Protein AF-A0A959TE87-F1 (afdb_monomer)

Nearest PDB structures (foldseek):
  5ak8-assembly1_A  TM=9.076E-01  e=1.894E-27  Porphyromonas gingivalis
  4ytg-assembly1_A  TM=9.013E-01  e=2.012E-27  Porphyromonas gingivalis W83
  4ytb-assembly1_A  TM=9.057E-01  e=3.682E-27  Porphyromonas gingivalis W83
  5ak7-assembly1_A  TM=9.056E-01  e=4.980E-27  Porphyromonas gingivalis
  1xkn-assembly1_A  TM=8.465E-01  e=1.216E-24  Chlorobaculum tepidum TLS

Solvent-accessible surface area (backbone atoms only — not comparable to full-atom values): 20282 Å² total; per-residue (Å²): 142,81,85,82,83,79,82,80,81,78,79,80,74,83,80,75,69,65,50,79,71,56,66,95,48,83,51,87,75,45,66,78,39,30,64,62,45,39,59,54,37,77,76,57,93,54,68,39,62,60,64,60,96,59,62,38,27,34,51,29,70,77,48,85,55,81,58,47,81,46,42,65,69,56,66,57,58,50,50,46,43,49,52,59,60,40,61,80,59,30,36,36,40,35,36,24,88,49,61,67,62,51,50,55,56,43,48,30,69,63,69,92,32,52,51,87,78,57,88,56,50,44,73,41,80,52,70,45,40,54,55,60,44,63,34,35,38,58,48,58,26,18,38,42,84,78,75,44,72,31,34,37,36,50,27,37,86,52,68,38,67,37,34,45,46,43,39,59,57,53,30,60,72,72,69,40,57,38,35,23,22,55,37,81,97,51,31,41,42,45,41,41,45,29,50,50,40,49,44,75,32,37,31,40,27,24,42,53,51,45,48,40,25,16,94,76,29,67,62,41,90,56,73,38,54,66,69,54,50,50,48,50,42,29,53,67,36,30,31,80,41,77,48,67,34,78,63,44,90,53,50,84,75,34,38,38,32,63,40,32,34,76,78,51,61,42,34,37,35,31,56,36,51,61,90,82,37,60,46,28,60,58,52,55,50,42,52,50,50,45,66,74,74,46,53,24,84,87,70,43,71,55,44,78,44,79,38,66,42,49,55,29,99,87,68,31,45,31,83,78,31,54,92,45,41,58,34,56,44,46,65,45,61,59,34,32,46,28,50,27,81,47,73,92,50,37,60,55,45,54,48,52,51,49,70,74,37,77,88,47,49,74,42,78,40,77,103

Secondary structure (DSSP, 8-state):
-------------------TT--SSPPTTGGGGHHHHHHHHTT---SB-S--SS-EEEPPTTSPPS-EEEE-SS-HHHHHHHHHHHTTTS-EEEE-S-HHHHHHHHTSSTTTS-----TTEEEE----S-S-HHHHSPEEEEETTTTEEEEEE-B-SSS-HHHHHHHHHHHHHHT--EEE--STTS--B--GGG-EE-SSSEEEEETHHHHHHSTT-SS-SS---HHHHHHHHHHHH--SEEEEEPPPSS-TT--GGGTEEE-SSSEEEEEEPPTTSTTHHHHHHHHHHHHHH---TTSSPPEEEEEEPPPPTTS--TTSS----SSS-EEETTEEEEEE--HHHHHHHHHHHHHHSTTSEEEEEE-

Radius of gyration: 21.5 Å; Cα contacts (8 Å, |Δi|>4): 714; chains: 1; bounding box: 87×51×52 Å

Sequence (367 aa):
MRKSLSLLSILLGSMVSAQQGLPHALAPHEHALIPAYRDSRASAARGINTPPTYPVRTMAEWEEVQALVITWTSYTGILKQIVRYALDECPVIIACDDPAAVTAYLQNSSFGGPIADLSDVTFLQEDFNSIWVRDYGMETMYRNEVDSLVLLDWIYNRPRPDDDALPDAISGYLGIPMFSTTQAPYDLVHTGGNFMSDGAGTAFSSELVVEENGPSGQFNQTVRTPAEVDSMMKWFMGIERYVRMSTLPYDGIHHIDMHMKLLDEETLLVGEFPVGVSDGPQLEQNLQFIASNYNSTYGTPYELVRIPMPPSTGGAYPPQGYYRTYANNLFINGTVLVPTYREEYDTTGLRILRESLPGYRVIGIDC

Mean predicted aligned error: 5.32 Å

Foldseek 3Di:
DDDDDDDPPPPPDPPPDQPFDDDPFADPVQVVLLVVLLVVLQPDDFFAAFFDPAAKFFAFQQPADAEAEWEDGPPLLLVLVVCLVLVVFHAYEYAYQDPVVNQVSQQAQPNPHHPPDNVSYHYDNFDWHYGPCQFQEWGWMDGPLHDFIETEGAQRPTSIVRSNCVNRSVCVVVVHGYYYQCYPPSHFYTTNLQWGDQSLQEMEGACVSLCCQAPNNRNHPHHDHPVVSVVSCCRHHVRPHYYYAYFFPFPSVSGCLLAWADPHQAEIEGEADPPPAGSRVSSVVRLVVQQVPDGGPVRHGGHYQYAYFDFAPVRHDPPVTDSGDQSNWGHRHQEIEGEDADPVRVVRRQVSCCVSNPRHHYHYDHD

Structure (mmCIF, N/CA/C/O backbone):
data_AF-A0A959TE87-F1
#
_entry.id   AF-A0A959TE87-F1
#
loop_
_atom_site.group_PDB
_atom_site.id
_atom_site.type_symbol
_atom_site.label_atom_id
_atom_site.label_alt_id
_atom_site.label_comp_id
_atom_site.label_asym_id
_atom_site.label_entity_id
_atom_site.label_seq_id
_atom_site.pdbx_PDB_ins_code
_atom_site.Cartn_x
_atom_site.Cartn_y
_atom_site.Cartn_z
_atom_site.occupancy
_atom_site.B_iso_or_equiv
_atom_site.auth_seq_id
_atom_site.auth_comp_id
_atom_site.auth_asym_id
_atom_site.auth_atom_id
_atom_site.pdbx_PDB_model_num
ATOM 1 N N . MET A 1 1 ? 65.273 -3.852 -24.080 1.00 43.12 1 MET A N 1
ATOM 2 C CA . MET A 1 1 ? 64.525 -2.700 -23.528 1.00 43.12 1 MET A CA 1
ATOM 3 C C . MET A 1 1 ? 63.406 -2.312 -24.483 1.00 43.12 1 MET A C 1
ATOM 5 O O . MET A 1 1 ? 63.671 -1.632 -25.460 1.00 43.12 1 MET A O 1
ATOM 9 N N . ARG A 1 2 ? 62.179 -2.763 -24.215 1.00 32.59 2 ARG A N 1
ATOM 10 C CA . ARG A 1 2 ? 60.910 -2.121 -24.599 1.00 32.59 2 ARG A CA 1
ATOM 11 C C . ARG A 1 2 ? 59.850 -2.782 -23.717 1.00 32.59 2 ARG A C 1
ATOM 13 O O . ARG A 1 2 ? 59.680 -3.992 -23.771 1.00 32.59 2 ARG A O 1
ATOM 20 N N . LYS A 1 3 ? 59.319 -1.996 -22.781 1.00 32.66 3 LYS A N 1
ATOM 21 C CA . LYS A 1 3 ? 58.393 -2.421 -21.729 1.00 32.66 3 LYS A CA 1
ATOM 22 C C . LYS A 1 3 ? 57.007 -2.596 -22.347 1.00 32.66 3 LYS A C 1
ATOM 24 O O . LYS A 1 3 ? 56.486 -1.647 -22.923 1.00 32.66 3 LYS A O 1
ATOM 29 N N . SER A 1 4 ? 56.434 -3.782 -22.215 1.00 32.97 4 SER A N 1
ATOM 30 C CA . SER A 1 4 ? 55.016 -4.040 -22.447 1.00 32.97 4 SER A CA 1
ATOM 31 C C . SER A 1 4 ? 54.243 -3.442 -21.267 1.00 32.97 4 SER A C 1
ATOM 33 O O . SER A 1 4 ? 54.418 -3.888 -20.135 1.00 32.97 4 SER A O 1
ATOM 35 N N . LEU A 1 5 ? 53.450 -2.395 -21.503 1.00 33.03 5 LEU A N 1
ATOM 36 C CA . LEU A 1 5 ? 52.442 -1.943 -20.544 1.00 33.03 5 LEU A CA 1
ATOM 37 C C . LEU A 1 5 ? 51.220 -2.850 -20.712 1.00 33.03 5 LEU A C 1
ATOM 39 O O . LEU A 1 5 ? 50.496 -2.731 -21.697 1.00 33.03 5 LEU A O 1
ATOM 43 N N . SER A 1 6 ? 51.007 -3.756 -19.763 1.00 31.08 6 SER A N 1
ATOM 44 C CA . SER A 1 6 ? 49.720 -4.429 -19.602 1.00 31.08 6 SER A CA 1
ATOM 45 C C . SER A 1 6 ? 48.782 -3.474 -18.865 1.00 31.08 6 SER A C 1
ATOM 47 O O . SER A 1 6 ? 49.015 -3.164 -17.697 1.00 31.08 6 SER A O 1
ATOM 49 N N . LEU A 1 7 ? 47.749 -2.982 -19.552 1.00 30.84 7 LEU A N 1
ATOM 50 C CA . LEU A 1 7 ? 46.611 -2.327 -18.910 1.00 30.84 7 LEU A CA 1
ATOM 51 C C . LEU A 1 7 ? 45.821 -3.413 -18.170 1.00 30.84 7 LEU A C 1
ATOM 53 O O . LEU A 1 7 ? 45.183 -4.259 -18.794 1.00 30.84 7 LEU A O 1
ATOM 57 N N . LEU A 1 8 ? 45.912 -3.419 -16.843 1.00 29.41 8 LEU A N 1
ATOM 58 C CA . LEU A 1 8 ? 45.053 -4.225 -15.987 1.00 29.41 8 LEU A CA 1
ATOM 59 C C . LEU A 1 8 ? 43.760 -3.430 -15.772 1.00 29.41 8 LEU A C 1
ATOM 61 O O . LEU A 1 8 ? 43.702 -2.549 -14.916 1.00 29.41 8 LEU A O 1
ATOM 65 N N . SER A 1 9 ? 42.748 -3.692 -16.596 1.00 30.66 9 SER A N 1
ATOM 66 C CA . SER A 1 9 ? 41.395 -3.185 -16.375 1.00 30.66 9 SER A CA 1
ATOM 67 C C . SER A 1 9 ? 40.814 -3.896 -15.156 1.00 30.66 9 SER A C 1
ATOM 69 O O . SER A 1 9 ? 40.396 -5.049 -15.240 1.00 30.66 9 SER A O 1
ATOM 71 N N . ILE A 1 10 ? 40.840 -3.232 -14.003 1.00 29.70 10 ILE A N 1
ATOM 72 C CA . ILE A 1 10 ? 40.138 -3.685 -12.805 1.00 29.70 10 ILE A CA 1
ATOM 73 C C . ILE A 1 10 ? 38.655 -3.376 -13.036 1.00 29.70 10 ILE A C 1
ATOM 75 O O . ILE A 1 10 ? 38.221 -2.242 -12.852 1.00 29.70 10 ILE A O 1
ATOM 79 N N . LEU A 1 11 ? 37.886 -4.374 -13.480 1.00 28.56 11 LEU A N 1
ATOM 80 C CA . LEU A 1 11 ? 36.435 -4.355 -13.312 1.00 28.56 11 LEU A CA 1
ATOM 81 C C . LEU A 1 11 ? 36.156 -4.476 -11.808 1.00 28.56 11 LEU A C 1
ATOM 83 O O . LEU A 1 11 ? 36.220 -5.571 -11.250 1.00 28.56 11 LEU A O 1
ATOM 87 N N . LEU A 1 12 ? 35.865 -3.354 -11.147 1.00 30.17 12 LEU A N 1
ATOM 88 C CA . LEU A 1 12 ? 35.094 -3.387 -9.908 1.00 30.17 12 LEU A CA 1
ATOM 89 C C . LEU A 1 12 ? 33.653 -3.727 -10.294 1.00 30.17 12 LEU A C 1
ATOM 91 O O . LEU A 1 12 ? 32.864 -2.844 -10.610 1.00 30.17 12 LEU A O 1
ATOM 95 N N . GLY A 1 13 ? 33.332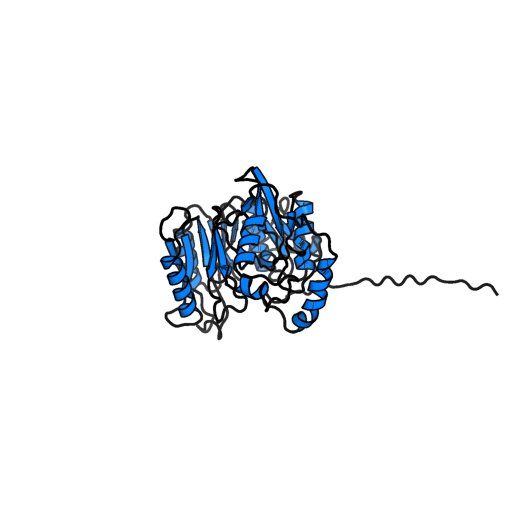 -5.019 -10.321 1.00 26.75 13 GLY A N 1
ATOM 96 C CA . GLY A 1 13 ? 31.946 -5.454 -10.239 1.00 26.75 13 GLY A CA 1
ATOM 97 C C . GLY A 1 13 ? 31.453 -5.163 -8.827 1.00 26.75 13 GLY A C 1
ATOM 98 O O . GLY A 1 13 ? 31.892 -5.813 -7.878 1.00 26.75 13 GLY A O 1
ATOM 99 N N . SER A 1 14 ? 30.583 -4.171 -8.676 1.00 30.22 14 SER A N 1
ATOM 100 C CA . SER A 1 14 ? 29.749 -4.022 -7.489 1.00 30.22 14 SER A CA 1
ATOM 101 C C . SER A 1 14 ? 28.743 -5.169 -7.489 1.00 30.22 14 SER A C 1
ATOM 103 O O . SER A 1 14 ? 27.650 -5.047 -8.024 1.00 30.22 14 SER A O 1
ATOM 105 N N . MET A 1 15 ? 29.130 -6.316 -6.931 1.00 29.31 15 MET A N 1
ATOM 106 C CA . MET A 1 15 ? 28.152 -7.311 -6.506 1.00 29.31 15 MET A CA 1
ATOM 107 C C . MET A 1 15 ? 27.553 -6.824 -5.189 1.00 29.31 15 MET A C 1
ATOM 109 O O . MET A 1 15 ? 28.017 -7.200 -4.113 1.00 29.31 15 MET A O 1
ATOM 113 N N . VAL A 1 16 ? 26.565 -5.936 -5.269 1.00 36.75 16 VAL A N 1
ATOM 114 C CA . VAL A 1 16 ? 25.592 -5.799 -4.187 1.00 36.75 16 VAL A CA 1
ATOM 115 C C . VAL A 1 16 ? 24.619 -6.945 -4.428 1.00 36.75 16 VAL A C 1
ATOM 117 O O . VAL A 1 16 ? 23.803 -6.881 -5.334 1.00 36.75 16 VAL A O 1
ATOM 120 N N . SER A 1 17 ? 24.790 -8.067 -3.727 1.00 35.12 17 SER A N 1
ATOM 121 C CA . SER A 1 17 ? 23.757 -9.102 -3.777 1.00 35.12 17 SER A CA 1
ATOM 122 C C . SER A 1 17 ? 22.518 -8.547 -3.085 1.00 35.12 17 SER A C 1
ATOM 124 O O . SER A 1 17 ? 22.668 -8.003 -1.986 1.00 35.12 17 SER A O 1
ATOM 126 N N . ALA A 1 18 ? 21.330 -8.735 -3.662 1.00 43.16 18 ALA A N 1
ATOM 127 C CA . ALA A 1 18 ? 20.066 -8.459 -2.990 1.00 43.16 18 ALA A CA 1
ATOM 128 C C . ALA A 1 18 ? 20.113 -9.036 -1.565 1.00 43.16 18 ALA A C 1
ATOM 130 O O . ALA A 1 18 ? 20.317 -10.239 -1.358 1.00 43.16 18 ALA A O 1
ATOM 131 N N . GLN A 1 19 ? 20.029 -8.170 -0.554 1.00 50.97 19 GLN A N 1
ATOM 132 C CA . GLN A 1 19 ? 20.102 -8.601 0.835 1.00 50.97 19 GLN A CA 1
ATOM 133 C C . GLN A 1 19 ? 18.742 -9.197 1.207 1.00 50.97 19 GLN A C 1
ATOM 135 O O . GLN A 1 19 ? 17.844 -8.506 1.678 1.00 50.97 19 GLN A O 1
ATOM 140 N N . GLN A 1 20 ? 18.570 -10.496 0.941 1.00 55.56 20 GLN A N 1
ATOM 141 C CA . GLN A 1 20 ? 17.326 -11.209 1.228 1.00 55.56 20 GLN A CA 1
ATOM 142 C C . GLN A 1 20 ? 16.911 -11.001 2.693 1.00 55.56 20 GLN A C 1
ATOM 144 O O . GLN A 1 20 ? 17.675 -11.288 3.617 1.00 55.56 20 GLN A O 1
ATOM 149 N N . GLY A 1 21 ? 15.680 -10.525 2.901 1.00 70.69 21 GLY A N 1
ATOM 150 C CA . GLY A 1 21 ? 15.061 -10.466 4.227 1.00 70.69 21 GLY A CA 1
ATOM 151 C C . GLY A 1 21 ? 15.308 -9.192 5.039 1.00 70.69 21 GLY A C 1
ATOM 152 O O . GLY A 1 21 ? 15.274 -9.264 6.269 1.00 70.69 21 GLY A O 1
ATOM 153 N N . LEU A 1 22 ? 15.525 -8.032 4.405 1.00 87.38 22 LEU A N 1
ATOM 154 C CA . LEU A 1 22 ? 15.484 -6.760 5.137 1.00 87.38 22 LEU A CA 1
ATOM 155 C C . LEU A 1 22 ? 14.125 -6.572 5.851 1.00 87.38 22 LEU A C 1
ATOM 157 O O . LEU A 1 22 ? 13.069 -6.868 5.274 1.00 87.38 22 LEU A O 1
ATOM 161 N N . PRO A 1 23 ? 14.127 -6.093 7.111 1.00 89.44 23 PRO A N 1
ATOM 162 C CA . PRO A 1 23 ? 12.899 -5.899 7.871 1.00 89.44 23 PRO A CA 1
ATOM 163 C C . PRO A 1 23 ? 12.017 -4.799 7.259 1.00 89.44 23 PRO A C 1
ATOM 165 O O . PRO A 1 23 ? 12.491 -3.931 6.527 1.00 89.44 23 PRO A O 1
ATOM 168 N N . HIS A 1 24 ? 10.725 -4.823 7.584 1.00 84.12 24 HIS A N 1
ATOM 169 C CA . HIS A 1 24 ? 9.790 -3.736 7.258 1.00 84.12 24 HIS A CA 1
ATOM 170 C C . HIS A 1 24 ? 10.209 -2.426 7.956 1.00 84.12 24 HIS A C 1
ATOM 172 O O . HIS A 1 24 ? 10.217 -1.348 7.361 1.00 84.12 24 HIS A O 1
ATOM 178 N N . ALA A 1 25 ? 10.659 -2.516 9.212 1.00 89.75 25 ALA A N 1
ATOM 179 C CA . ALA A 1 25 ? 11.267 -1.402 9.935 1.00 89.75 25 ALA A CA 1
ATOM 180 C C . ALA A 1 25 ? 12.687 -1.085 9.430 1.00 89.75 25 ALA A C 1
ATOM 182 O O . ALA A 1 25 ? 13.336 -1.907 8.782 1.00 89.75 25 ALA A O 1
ATOM 183 N N . LEU A 1 26 ? 13.187 0.106 9.758 1.00 91.50 26 LEU A N 1
ATOM 184 C CA . LEU A 1 26 ? 14.570 0.493 9.489 1.00 91.50 26 LEU A CA 1
ATOM 185 C C . LEU A 1 26 ? 15.520 -0.340 10.367 1.00 91.50 26 LEU A C 1
ATOM 187 O O . LEU A 1 26 ? 15.417 -0.333 11.595 1.00 91.50 26 LEU A O 1
ATOM 191 N N . ALA A 1 27 ? 16.445 -1.079 9.757 1.00 92.06 27 ALA A N 1
ATOM 192 C CA . ALA A 1 27 ? 17.397 -1.884 10.507 1.00 92.06 27 ALA A CA 1
ATOM 193 C C . ALA A 1 27 ? 18.456 -0.992 11.188 1.00 92.06 27 ALA A C 1
ATOM 195 O O . ALA A 1 27 ? 18.875 0.019 10.621 1.00 92.06 27 ALA A O 1
ATOM 196 N N . PRO A 1 28 ? 19.006 -1.384 12.357 1.00 92.75 28 PRO A N 1
ATOM 197 C CA . PRO A 1 28 ? 19.970 -0.555 13.088 1.00 92.75 28 PRO A CA 1
ATOM 198 C C . PRO A 1 28 ? 21.190 -0.099 12.270 1.00 92.75 28 PRO A C 1
ATOM 200 O O . PRO A 1 28 ? 21.697 1.002 12.469 1.00 92.75 28 PRO A O 1
ATOM 203 N N . HIS A 1 29 ? 21.665 -0.933 11.341 1.00 92.44 29 HIS A N 1
ATOM 204 C CA . HIS A 1 29 ? 22.807 -0.606 10.484 1.00 92.44 29 HIS A CA 1
ATOM 205 C C . HIS A 1 29 ? 22.446 0.346 9.330 1.00 92.44 29 HIS A C 1
ATOM 207 O O . HIS A 1 29 ? 23.323 1.057 8.843 1.00 92.44 29 HIS A O 1
ATOM 213 N N . GLU A 1 30 ? 21.173 0.400 8.922 1.00 95.38 30 GLU A N 1
ATOM 214 C CA . GLU A 1 30 ? 20.696 1.255 7.831 1.00 95.38 30 GLU A CA 1
ATOM 215 C C . GLU A 1 30 ? 20.733 2.741 8.220 1.00 95.38 30 GLU A C 1
ATOM 217 O O . GLU A 1 30 ? 20.977 3.585 7.365 1.00 95.38 30 GLU A O 1
ATOM 222 N N . HIS A 1 31 ? 20.621 3.092 9.509 1.00 95.06 31 HIS A N 1
ATOM 223 C CA . HIS A 1 31 ? 20.700 4.491 9.962 1.00 95.06 31 HIS A CA 1
ATOM 224 C C . HIS A 1 31 ? 21.965 5.222 9.487 1.00 95.06 31 HIS A C 1
ATOM 226 O O . HIS A 1 31 ? 21.915 6.407 9.160 1.00 95.06 31 HIS A O 1
ATOM 232 N N . ALA A 1 32 ? 23.102 4.524 9.420 1.00 96.38 32 ALA A N 1
ATOM 233 C CA . ALA A 1 32 ? 24.360 5.108 8.960 1.00 96.38 32 ALA A CA 1
ATOM 234 C C . ALA A 1 32 ? 24.381 5.383 7.444 1.00 96.38 32 ALA A C 1
ATOM 236 O O . ALA A 1 32 ? 25.205 6.170 6.980 1.00 96.38 32 ALA A O 1
ATOM 237 N N . LEU A 1 33 ? 23.487 4.750 6.678 1.00 96.50 33 LEU A N 1
ATOM 238 C CA . LEU A 1 33 ? 23.393 4.876 5.222 1.00 96.50 33 LEU A CA 1
ATOM 239 C C . LEU A 1 33 ? 22.516 6.059 4.791 1.00 96.50 33 LEU A C 1
ATOM 241 O O . LEU A 1 33 ? 22.661 6.540 3.668 1.00 96.50 33 LEU A O 1
ATOM 245 N N . ILE A 1 34 ? 21.649 6.564 5.678 1.00 96.19 34 ILE A N 1
ATOM 246 C CA . ILE A 1 34 ? 20.665 7.610 5.358 1.00 96.19 34 ILE A CA 1
ATOM 247 C C . ILE A 1 34 ? 21.296 8.863 4.732 1.00 96.19 34 ILE A C 1
ATOM 249 O O . ILE A 1 34 ? 20.790 9.292 3.695 1.00 96.19 34 ILE A O 1
ATOM 253 N N . PRO A 1 35 ? 22.392 9.452 5.263 1.00 95.19 35 PRO A N 1
ATOM 254 C CA . PRO A 1 35 ? 22.958 10.660 4.662 1.00 95.19 35 PRO A CA 1
ATOM 255 C C . PRO A 1 35 ? 23.433 10.431 3.224 1.00 95.19 35 PRO A C 1
ATOM 257 O O . PRO A 1 35 ? 23.113 11.220 2.342 1.00 95.19 35 PRO A O 1
ATOM 260 N N . ALA A 1 36 ? 24.138 9.322 2.972 1.00 94.31 36 ALA A N 1
ATOM 261 C CA . ALA A 1 36 ? 24.625 8.986 1.636 1.00 94.31 36 ALA A CA 1
ATOM 262 C C . ALA A 1 36 ? 23.466 8.721 0.662 1.00 94.31 36 ALA A C 1
ATOM 264 O O . ALA A 1 36 ? 23.486 9.214 -0.463 1.00 94.31 36 ALA A O 1
ATOM 265 N N . TYR A 1 37 ? 22.436 8.002 1.115 1.00 94.19 37 TYR A N 1
ATOM 266 C CA . TYR A 1 37 ? 21.213 7.761 0.353 1.00 94.19 37 TYR A CA 1
ATOM 267 C C . TYR A 1 37 ? 20.496 9.068 -0.008 1.00 94.19 37 TYR A C 1
ATOM 269 O O . TYR A 1 37 ? 20.253 9.329 -1.185 1.00 94.19 37 TYR A O 1
ATOM 277 N N . ARG A 1 38 ? 20.230 9.935 0.976 1.00 92.94 38 ARG A N 1
ATOM 278 C CA . ARG A 1 38 ? 19.606 11.249 0.759 1.00 92.94 38 ARG A CA 1
ATOM 279 C C . ARG A 1 38 ? 20.387 12.097 -0.237 1.00 92.94 38 ARG A C 1
ATOM 281 O O . ARG A 1 38 ? 19.797 12.696 -1.132 1.00 92.94 38 ARG A O 1
ATOM 288 N N . ASP A 1 39 ? 21.704 12.154 -0.083 1.00 89.12 39 ASP A N 1
ATOM 289 C CA . ASP A 1 39 ? 22.544 13.009 -0.916 1.00 89.12 39 ASP A CA 1
ATOM 290 C C . ASP A 1 39 ? 22.678 12.451 -2.348 1.00 89.12 39 ASP A C 1
ATOM 292 O O . ASP A 1 39 ? 22.808 13.227 -3.295 1.00 89.12 39 ASP A O 1
ATOM 296 N N . SER A 1 40 ? 22.567 11.127 -2.535 1.00 87.31 40 SER A N 1
ATOM 297 C CA . SER A 1 40 ? 22.624 10.488 -3.859 1.00 87.31 40 SER A CA 1
ATOM 298 C C . SER A 1 40 ? 21.466 10.890 -4.788 1.00 87.31 40 SER A C 1
ATOM 300 O O . SER A 1 40 ? 21.674 11.068 -5.993 1.00 87.31 40 SER A O 1
ATOM 302 N N . ARG A 1 41 ? 20.267 11.133 -4.234 1.00 80.81 41 ARG A N 1
ATOM 303 C CA . ARG A 1 41 ? 19.075 11.544 -5.001 1.00 80.81 41 ARG A CA 1
ATOM 304 C C . ARG A 1 41 ? 19.179 12.928 -5.621 1.00 80.81 41 ARG A C 1
ATOM 306 O O . ARG A 1 41 ? 18.600 13.161 -6.677 1.00 80.81 41 ARG A O 1
ATOM 313 N N . ALA A 1 42 ? 19.950 13.835 -5.020 1.00 70.56 42 ALA A N 1
ATOM 314 C CA . ALA A 1 42 ? 20.077 15.218 -5.492 1.00 70.56 42 ALA A CA 1
ATOM 315 C C . ALA A 1 42 ? 20.557 15.314 -6.953 1.00 70.56 42 ALA A C 1
ATOM 317 O O . ALA A 1 42 ? 20.334 16.318 -7.626 1.00 70.56 42 ALA A O 1
ATOM 318 N N . SER A 1 43 ? 21.241 14.271 -7.427 1.00 69.25 43 SER A N 1
ATOM 319 C CA . SER A 1 43 ? 21.800 14.161 -8.774 1.00 69.25 43 SER A CA 1
ATOM 320 C C . SER A 1 43 ? 21.066 13.185 -9.700 1.00 69.25 43 SER A C 1
ATOM 322 O O . SER A 1 43 ? 21.400 13.121 -10.882 1.00 69.25 43 SER A O 1
ATOM 324 N N . ALA A 1 44 ? 20.097 12.419 -9.192 1.00 73.88 44 ALA A N 1
ATOM 325 C CA . ALA A 1 44 ? 19.425 11.360 -9.940 1.00 73.88 44 ALA A CA 1
ATOM 326 C C . ALA A 1 44 ? 18.193 11.919 -10.657 1.00 73.88 44 ALA A C 1
ATOM 328 O O . ALA A 1 44 ? 17.231 12.309 -10.004 1.00 73.88 44 ALA A O 1
ATOM 329 N N . ALA A 1 45 ? 18.204 11.977 -11.990 1.00 73.06 45 ALA A N 1
ATOM 330 C CA . ALA A 1 45 ? 17.024 12.369 -12.761 1.00 73.06 45 ALA A CA 1
ATOM 331 C C . ALA A 1 45 ? 16.012 11.211 -12.783 1.00 73.06 45 ALA A C 1
ATOM 333 O O . ALA A 1 45 ? 16.220 10.246 -13.515 1.00 73.06 45 ALA A O 1
ATOM 334 N N . ARG A 1 46 ? 14.948 11.318 -11.978 1.00 83.75 46 ARG A N 1
ATOM 335 C CA . ARG A 1 46 ? 13.863 10.331 -11.856 1.00 83.75 46 ARG A CA 1
ATOM 336 C C . ARG A 1 46 ? 12.527 10.979 -12.211 1.00 83.75 46 ARG A C 1
ATOM 338 O O . ARG A 1 46 ? 12.225 12.059 -11.701 1.00 83.75 46 ARG A O 1
ATOM 345 N N . GLY A 1 47 ? 11.756 10.342 -13.093 1.00 88.94 47 GLY A N 1
ATOM 346 C CA . GLY A 1 47 ? 10.431 10.805 -13.528 1.00 88.94 47 GLY A CA 1
ATOM 347 C C . GLY A 1 47 ? 10.313 12.291 -13.929 1.00 88.94 47 GLY A C 1
ATOM 348 O O . GLY A 1 47 ? 11.274 12.960 -14.319 1.00 88.94 47 GLY A O 1
ATOM 349 N N . ILE A 1 48 ? 9.085 12.813 -13.854 1.00 94.88 48 ILE A N 1
ATOM 350 C CA . ILE A 1 48 ? 8.747 14.234 -14.012 1.00 94.88 48 ILE A CA 1
ATOM 351 C C . ILE A 1 48 ? 8.722 14.882 -12.621 1.00 94.88 48 ILE A C 1
ATOM 353 O O . ILE A 1 48 ? 7.807 14.661 -11.834 1.00 94.88 48 ILE A O 1
ATOM 357 N N . ASN A 1 49 ? 9.714 15.719 -12.327 1.00 93.00 49 ASN A N 1
ATOM 358 C CA . ASN A 1 49 ? 9.960 16.297 -10.997 1.00 93.00 49 ASN A CA 1
ATOM 359 C C . ASN A 1 49 ? 9.234 17.631 -10.718 1.00 93.00 49 ASN A C 1
ATOM 361 O O . ASN A 1 49 ? 9.616 18.386 -9.824 1.00 93.00 49 ASN A O 1
ATOM 365 N N . THR A 1 50 ? 8.209 17.957 -11.503 1.00 95.31 50 THR A N 1
ATOM 366 C CA . THR A 1 50 ? 7.376 19.151 -11.301 1.00 95.31 50 THR A CA 1
ATOM 367 C C . THR A 1 50 ? 5.914 18.741 -11.231 1.00 95.31 50 THR A C 1
ATOM 369 O O . THR A 1 50 ? 5.550 17.759 -11.884 1.00 95.31 50 THR A O 1
ATOM 372 N N . PRO A 1 51 ? 5.072 19.469 -10.473 1.00 97.00 51 PRO A N 1
ATOM 373 C CA . PRO A 1 51 ? 3.658 19.151 -10.389 1.00 97.00 51 PRO A CA 1
ATOM 374 C C . PRO A 1 51 ? 2.995 19.049 -11.772 1.00 97.00 51 PRO A C 1
ATOM 376 O O . PRO A 1 51 ? 3.326 19.841 -12.667 1.00 97.00 51 PRO A O 1
ATOM 379 N N . PRO A 1 52 ? 2.028 18.132 -11.948 1.00 96.81 52 PRO A N 1
ATOM 380 C CA . PRO A 1 52 ? 1.171 18.100 -13.123 1.00 96.81 52 PRO A CA 1
ATOM 381 C C . PRO A 1 52 ? 0.601 19.489 -13.454 1.00 96.81 52 PRO A C 1
ATOM 383 O O . PRO A 1 52 ? 0.118 20.219 -12.592 1.00 96.81 52 PRO A O 1
ATOM 386 N N . THR A 1 53 ? 0.617 19.862 -14.736 1.00 96.31 53 THR A N 1
ATOM 387 C CA . THR A 1 53 ? 0.025 21.127 -15.226 1.00 96.31 53 THR A CA 1
ATOM 388 C C . THR A 1 53 ? -1.466 20.996 -15.553 1.00 96.31 53 THR A C 1
ATOM 390 O O . THR A 1 53 ? -2.063 21.873 -16.179 1.00 96.31 53 THR A O 1
ATOM 393 N N . TYR A 1 54 ? -2.064 19.881 -15.145 1.00 95.81 54 TYR A N 1
ATOM 394 C CA . TYR A 1 54 ? -3.451 19.494 -15.349 1.00 95.81 54 TYR A CA 1
ATOM 395 C C . TYR A 1 54 ? -4.004 18.887 -14.051 1.00 95.81 54 TYR A C 1
ATOM 397 O O . TYR A 1 54 ? -3.213 18.432 -13.225 1.00 95.81 54 TYR A O 1
ATOM 405 N N . PRO A 1 55 ? -5.335 18.860 -13.858 1.00 96.44 55 PRO A N 1
ATOM 406 C CA . PRO A 1 55 ? -5.935 18.169 -12.723 1.00 96.44 55 PRO A CA 1
ATOM 407 C C . PRO A 1 55 ? -5.556 16.690 -12.715 1.00 96.44 55 PRO A C 1
ATOM 409 O O . PRO A 1 55 ? -5.492 16.061 -13.773 1.00 96.44 55 PRO A O 1
ATOM 412 N N . VAL A 1 56 ? -5.341 16.145 -11.528 1.00 97.69 56 VAL A N 1
ATOM 413 C CA . VAL A 1 56 ? -5.086 14.721 -11.307 1.00 97.69 56 VAL A CA 1
ATOM 414 C C . VAL A 1 56 ? -6.051 14.193 -10.257 1.00 97.69 56 VAL A C 1
ATOM 416 O O . VAL A 1 56 ? -6.470 14.949 -9.381 1.00 97.69 56 VAL A O 1
ATOM 419 N N . ARG A 1 57 ? -6.390 12.908 -10.349 1.00 97.81 57 ARG A N 1
ATOM 420 C CA . ARG A 1 57 ? -7.205 12.192 -9.367 1.00 97.81 57 ARG A CA 1
ATOM 421 C C . ARG A 1 57 ? -6.477 10.921 -8.958 1.00 97.81 57 ARG A C 1
ATOM 423 O O . ARG A 1 57 ? -6.249 10.051 -9.794 1.00 97.81 57 ARG A O 1
ATOM 430 N N . THR A 1 58 ? -6.094 10.818 -7.691 1.00 98.31 58 THR A N 1
ATOM 431 C CA . THR A 1 58 ? -5.556 9.558 -7.157 1.00 98.31 58 THR A CA 1
ATOM 432 C C . THR A 1 58 ? -6.650 8.506 -7.133 1.00 98.31 58 THR A C 1
ATOM 434 O O . THR A 1 58 ? -7.780 8.819 -6.762 1.00 98.31 58 THR A O 1
ATOM 437 N N . MET A 1 59 ? -6.325 7.287 -7.557 1.00 97.69 59 MET A N 1
ATOM 438 C CA . MET A 1 59 ? -7.297 6.199 -7.569 1.00 97.69 59 MET A CA 1
ATOM 439 C C . MET A 1 59 ? -7.518 5.619 -6.171 1.00 97.69 59 MET A C 1
ATOM 441 O O . MET A 1 59 ? -6.608 5.611 -5.339 1.00 97.69 59 MET A O 1
ATOM 445 N N . ALA A 1 60 ? -8.713 5.091 -5.934 1.00 98.19 60 ALA A N 1
ATOM 446 C CA . ALA A 1 60 ? -8.955 4.188 -4.820 1.00 98.19 60 ALA A CA 1
ATOM 447 C C . ALA A 1 60 ? -8.450 2.772 -5.138 1.00 98.19 60 ALA A C 1
ATOM 449 O O . ALA A 1 60 ? -8.326 2.386 -6.300 1.00 98.19 60 ALA A O 1
ATOM 450 N N . GLU A 1 61 ? -8.195 1.964 -4.107 1.00 97.94 61 GLU A N 1
ATOM 451 C CA . GLU A 1 61 ? -7.650 0.612 -4.304 1.00 97.94 61 GLU A CA 1
ATOM 452 C C . GLU A 1 61 ? -8.660 -0.372 -4.925 1.00 97.94 61 GLU A C 1
ATOM 454 O O . GLU A 1 61 ? -8.255 -1.342 -5.557 1.00 97.94 61 GLU A O 1
ATOM 459 N N . TRP A 1 62 ? -9.967 -0.131 -4.767 1.00 97.62 62 TRP A N 1
ATOM 460 C CA . TRP A 1 62 ? -11.022 -0.964 -5.365 1.00 97.62 62 TRP A CA 1
ATOM 461 C C . TRP A 1 62 ? -11.331 -0.619 -6.825 1.00 97.62 62 TRP A C 1
ATOM 463 O O . TRP A 1 62 ? -12.165 -1.280 -7.447 1.00 97.62 62 TRP A O 1
ATOM 473 N N . GLU A 1 63 ? -10.711 0.423 -7.381 1.00 97.69 63 GLU A N 1
ATOM 474 C CA . GLU A 1 63 ? -10.822 0.691 -8.812 1.00 97.69 63 GLU A CA 1
ATOM 475 C C . GLU A 1 63 ? -10.091 -0.389 -9.628 1.00 97.69 63 GLU A C 1
ATOM 477 O O . GLU A 1 63 ? -9.213 -1.095 -9.134 1.00 97.69 63 GLU A O 1
ATOM 482 N N . GLU A 1 64 ? -10.475 -0.538 -10.896 1.00 95.81 64 GLU A N 1
ATOM 483 C CA . GLU A 1 64 ? -9.958 -1.595 -11.768 1.00 95.81 64 GLU A CA 1
ATOM 484 C C . GLU A 1 64 ? -8.435 -1.482 -11.961 1.00 95.81 64 GLU A C 1
ATOM 486 O O . GLU A 1 64 ? -7.915 -0.453 -12.399 1.00 95.81 64 GLU A O 1
ATOM 491 N N . VAL A 1 65 ? -7.717 -2.569 -11.669 1.00 95.06 65 VAL A N 1
ATOM 492 C CA . VAL A 1 65 ? -6.264 -2.676 -11.809 1.00 95.06 65 VAL A CA 1
ATOM 493 C C . VAL A 1 65 ? -5.884 -3.432 -13.081 1.00 95.06 65 VAL A C 1
ATOM 495 O O . VAL A 1 65 ? -6.377 -4.524 -13.367 1.00 95.06 65 VAL A O 1
ATOM 498 N N . GLN A 1 66 ? -4.947 -2.857 -13.840 1.00 95.31 66 GLN A N 1
ATOM 499 C CA . GLN A 1 66 ? -4.447 -3.439 -15.092 1.00 95.31 66 GLN A CA 1
ATOM 500 C C . GLN A 1 66 ? -3.350 -4.484 -14.883 1.00 95.31 66 GLN A C 1
ATOM 502 O O . GLN A 1 66 ? -3.164 -5.351 -15.733 1.00 95.31 66 GLN A O 1
ATOM 507 N N . ALA A 1 67 ? -2.602 -4.385 -13.787 1.00 97.38 67 ALA A N 1
ATOM 508 C CA . ALA A 1 67 ? -1.576 -5.343 -13.413 1.00 97.38 67 ALA A CA 1
ATOM 509 C C . ALA A 1 67 ? -1.304 -5.268 -11.909 1.00 97.38 67 ALA A C 1
ATOM 511 O O . ALA A 1 67 ? -1.440 -4.205 -11.302 1.00 97.38 67 ALA A O 1
ATOM 512 N N . LEU A 1 68 ? -0.861 -6.382 -11.328 1.00 98.50 68 LEU A N 1
ATOM 513 C CA . LEU A 1 68 ? -0.310 -6.423 -9.977 1.00 98.50 68 LEU A CA 1
ATOM 514 C C . LEU A 1 68 ? 1.219 -6.452 -10.035 1.00 98.50 68 LEU A C 1
ATOM 516 O O . LEU A 1 68 ? 1.794 -7.268 -10.751 1.00 98.50 68 LEU A O 1
ATOM 520 N N . VAL A 1 69 ? 1.881 -5.618 -9.236 1.00 98.50 69 VAL A N 1
ATOM 521 C CA . VAL A 1 69 ? 3.341 -5.636 -9.077 1.00 98.50 69 VAL A CA 1
ATOM 522 C C . VAL A 1 69 ? 3.709 -6.354 -7.782 1.00 98.50 69 VAL A C 1
ATOM 524 O O . VAL A 1 69 ? 3.169 -6.041 -6.722 1.00 98.50 69 VAL A O 1
ATOM 527 N N . ILE A 1 70 ? 4.664 -7.283 -7.852 1.00 98.50 70 ILE A N 1
ATOM 528 C CA . ILE A 1 70 ? 5.311 -7.878 -6.678 1.00 98.50 70 ILE A CA 1
ATOM 529 C C . ILE A 1 70 ? 6.833 -7.917 -6.837 1.00 98.50 70 ILE A C 1
ATOM 531 O O . ILE A 1 70 ? 7.349 -8.027 -7.949 1.00 98.50 70 ILE A O 1
ATOM 535 N N . THR A 1 71 ? 7.544 -7.938 -5.711 1.00 98.25 71 THR A N 1
ATOM 536 C CA . THR A 1 71 ? 8.990 -8.200 -5.673 1.00 98.25 71 THR A CA 1
ATOM 537 C C . THR A 1 71 ? 9.251 -9.590 -5.116 1.00 98.25 71 THR A C 1
ATOM 539 O O . THR A 1 71 ? 8.794 -9.942 -4.027 1.00 98.25 71 THR A O 1
ATOM 542 N N . TRP A 1 72 ? 9.976 -10.416 -5.867 1.00 97.94 72 TRP A N 1
ATOM 543 C CA . TRP A 1 72 ? 10.174 -11.825 -5.551 1.00 97.94 72 TRP A CA 1
ATOM 544 C C . TRP A 1 72 ? 11.491 -12.080 -4.827 1.00 97.94 72 TRP A C 1
ATOM 546 O O . TRP A 1 72 ? 12.549 -12.197 -5.442 1.00 97.94 72 TRP A O 1
ATOM 556 N N . THR A 1 73 ? 11.418 -12.233 -3.502 1.00 95.31 73 THR A N 1
ATOM 557 C CA . THR A 1 73 ? 12.603 -12.525 -2.680 1.00 95.31 73 THR A CA 1
ATOM 558 C C . THR A 1 73 ? 12.284 -13.376 -1.449 1.00 95.31 73 THR A C 1
ATOM 560 O O . THR A 1 73 ? 12.540 -14.581 -1.438 1.00 95.31 73 THR A O 1
ATOM 563 N N . SER A 1 74 ? 11.654 -12.790 -0.430 1.00 93.06 74 SER A N 1
ATOM 564 C CA . SER A 1 74 ? 11.247 -13.468 0.807 1.00 93.06 74 SER A CA 1
ATOM 565 C C . SER A 1 74 ? 9.816 -14.001 0.699 1.00 93.06 74 SER A C 1
ATOM 567 O O . SER A 1 74 ? 9.091 -13.664 -0.231 1.00 93.06 74 SER A O 1
ATOM 569 N N . TYR A 1 75 ? 9.396 -14.845 1.649 1.00 95.38 75 TYR A N 1
ATOM 570 C CA . TYR A 1 75 ? 8.004 -15.316 1.770 1.00 95.38 75 TYR A CA 1
ATOM 571 C C . TYR A 1 75 ? 7.403 -15.887 0.469 1.00 95.38 75 TYR A C 1
ATOM 573 O O . TYR A 1 75 ? 6.220 -15.722 0.180 1.00 95.38 75 TYR A O 1
ATOM 581 N N . THR A 1 76 ? 8.209 -16.596 -0.326 1.00 96.50 76 THR A N 1
ATOM 582 C CA . THR A 1 76 ? 7.840 -17.051 -1.682 1.00 96.50 76 THR A CA 1
ATOM 583 C C . THR A 1 76 ? 6.602 -17.948 -1.735 1.00 96.50 76 THR A C 1
ATOM 585 O O . THR A 1 76 ? 5.920 -17.994 -2.755 1.00 96.50 76 THR A O 1
ATOM 588 N N . GLY A 1 77 ? 6.255 -18.619 -0.633 1.00 97.69 77 GLY A N 1
ATOM 589 C CA . GLY A 1 77 ? 4.994 -19.353 -0.509 1.00 97.69 77 GLY A CA 1
ATOM 590 C C . GLY A 1 77 ? 3.754 -18.454 -0.467 1.00 97.69 77 GLY A C 1
ATOM 591 O O . GLY A 1 77 ? 2.741 -18.787 -1.082 1.00 97.69 77 GLY A O 1
ATOM 592 N N . ILE A 1 78 ? 3.845 -17.302 0.204 1.00 97.81 78 ILE A N 1
ATOM 593 C CA . ILE A 1 78 ? 2.803 -16.265 0.227 1.00 97.81 78 ILE A CA 1
ATOM 594 C C . ILE A 1 78 ? 2.733 -15.610 -1.152 1.00 97.81 78 ILE A C 1
ATOM 596 O O . ILE A 1 78 ? 1.670 -15.597 -1.768 1.00 97.81 78 ILE A O 1
ATOM 600 N N . LEU A 1 79 ? 3.879 -15.176 -1.693 1.00 98.44 79 LEU A N 1
ATOM 601 C CA . LEU A 1 79 ? 3.948 -14.560 -3.023 1.00 98.44 79 LEU A CA 1
ATOM 602 C C . LEU A 1 79 ? 3.369 -15.469 -4.111 1.00 98.44 79 LEU A C 1
ATOM 604 O O . LEU A 1 79 ? 2.587 -15.013 -4.935 1.00 98.44 79 LEU A O 1
ATOM 608 N N . LYS A 1 80 ? 3.674 -16.773 -4.095 1.00 98.56 80 LYS A N 1
ATOM 609 C CA . LYS A 1 80 ? 3.092 -17.731 -5.046 1.00 98.56 80 LYS A CA 1
ATOM 610 C C . LYS A 1 80 ? 1.566 -17.786 -4.964 1.00 98.56 80 LYS A C 1
ATOM 612 O O . LYS A 1 80 ? 0.910 -17.918 -5.994 1.00 98.56 80 LYS A O 1
ATOM 617 N N . GLN A 1 81 ? 0.999 -17.727 -3.761 1.00 98.44 81 GLN A N 1
ATOM 618 C CA . GLN A 1 81 ? -0.454 -17.716 -3.588 1.00 98.44 81 GLN A CA 1
ATOM 619 C C . GLN A 1 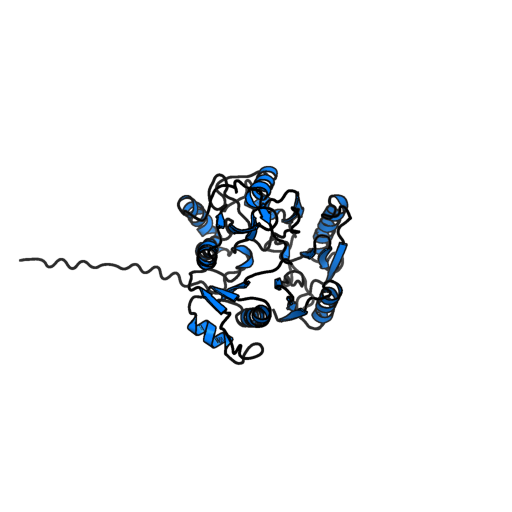81 ? -1.063 -16.401 -4.080 1.00 98.44 81 GLN A C 1
ATOM 621 O O . GLN A 1 81 ? -2.084 -16.452 -4.758 1.00 98.44 81 GLN A O 1
ATOM 626 N N . ILE A 1 82 ? -0.404 -15.264 -3.832 1.00 98.56 82 ILE A N 1
ATOM 627 C CA . ILE A 1 82 ? -0.799 -13.966 -4.398 1.00 98.56 82 ILE A CA 1
ATOM 628 C C . ILE A 1 82 ? -0.816 -14.041 -5.927 1.00 98.56 82 ILE A C 1
ATOM 630 O O . ILE A 1 82 ? -1.855 -13.780 -6.522 1.00 98.56 82 ILE A O 1
ATOM 634 N N . VAL A 1 83 ? 0.276 -14.495 -6.558 1.00 98.69 83 VAL A N 1
ATOM 635 C CA . VAL A 1 83 ? 0.358 -14.665 -8.023 1.00 98.69 83 VAL A CA 1
ATOM 636 C C . VAL A 1 83 ? -0.774 -15.553 -8.534 1.00 98.69 83 VAL A C 1
ATOM 638 O O . VAL A 1 83 ? -1.438 -15.192 -9.497 1.00 98.69 83 VAL A O 1
ATOM 641 N N . ARG A 1 84 ? -1.034 -16.697 -7.883 1.00 98.19 84 ARG A N 1
ATOM 642 C CA . ARG A 1 84 ? -2.089 -17.622 -8.322 1.00 98.19 84 ARG A CA 1
ATOM 643 C C . ARG A 1 84 ? -3.447 -16.937 -8.421 1.00 98.19 84 ARG A C 1
ATOM 645 O O . ARG A 1 84 ? -4.131 -17.138 -9.413 1.00 98.19 84 ARG A O 1
ATOM 652 N N . TYR A 1 85 ? -3.851 -16.213 -7.382 1.00 98.12 85 TYR A N 1
ATOM 653 C CA . TYR A 1 85 ? -5.180 -15.610 -7.353 1.00 98.12 85 TYR A CA 1
ATOM 654 C C . TYR A 1 85 ? -5.245 -14.299 -8.138 1.00 98.12 85 TYR A C 1
ATOM 656 O O . TYR A 1 85 ? -6.303 -13.987 -8.670 1.00 98.12 85 TYR A O 1
ATOM 664 N N . ALA A 1 86 ? -4.130 -13.573 -8.255 1.00 98.44 86 ALA A N 1
ATOM 665 C CA . ALA A 1 86 ? -4.034 -12.380 -9.089 1.00 98.44 86 ALA A CA 1
ATOM 666 C C . ALA A 1 86 ? -4.197 -12.707 -10.580 1.00 98.44 86 ALA A C 1
ATOM 668 O O . ALA A 1 86 ? -4.889 -11.979 -11.276 1.00 98.44 86 ALA A O 1
ATOM 669 N N . LEU A 1 87 ? -3.649 -13.835 -11.051 1.00 98.19 87 LEU A N 1
ATOM 670 C CA . LEU A 1 87 ? -3.760 -14.260 -12.455 1.00 98.19 87 LEU A CA 1
ATOM 671 C C . LEU A 1 87 ? -5.194 -14.589 -12.907 1.00 98.19 87 LEU A C 1
ATOM 673 O O . LEU A 1 87 ? -5.442 -14.657 -14.106 1.00 98.19 87 LEU A O 1
ATOM 677 N N . ASP A 1 88 ? -6.139 -14.770 -11.979 1.00 97.19 88 ASP A N 1
ATOM 678 C CA . ASP A 1 88 ? -7.564 -14.869 -12.328 1.00 97.19 88 ASP A CA 1
ATOM 679 C C . ASP A 1 88 ? -8.166 -13.495 -12.705 1.00 97.19 88 ASP A C 1
ATOM 681 O O . ASP A 1 88 ? -9.251 -13.441 -13.282 1.00 97.19 88 ASP A O 1
ATOM 685 N N . GLU A 1 89 ? -7.490 -12.396 -12.354 1.00 98.25 89 GLU A N 1
ATOM 686 C CA . GLU A 1 89 ? -8.026 -11.029 -12.344 1.00 98.25 89 GLU A CA 1
ATOM 687 C C . GLU A 1 89 ? -7.242 -10.064 -13.242 1.00 98.25 89 GLU A C 1
ATOM 689 O O . GLU A 1 89 ? -7.845 -9.219 -13.904 1.00 98.25 89 GLU A O 1
ATOM 694 N N . CYS A 1 90 ? -5.908 -10.153 -13.255 1.00 98.38 90 CYS A N 1
ATOM 695 C CA . CYS A 1 90 ? -5.035 -9.316 -14.075 1.00 98.38 90 CYS A CA 1
ATOM 696 C C . CYS A 1 90 ? -3.629 -9.931 -14.258 1.00 98.38 90 CYS A C 1
ATOM 698 O O . CYS A 1 90 ? -3.219 -10.817 -13.500 1.00 98.38 90 CYS A O 1
ATOM 700 N N . PRO A 1 91 ? -2.853 -9.455 -15.250 1.00 98.56 91 PRO A N 1
ATOM 701 C CA . PRO A 1 91 ? -1.434 -9.771 -15.366 1.00 98.56 91 PRO A CA 1
ATOM 702 C C . PRO A 1 91 ? -0.619 -9.427 -14.113 1.00 98.56 91 PRO A C 1
ATOM 704 O O . PRO A 1 91 ? -0.895 -8.455 -13.409 1.00 98.56 91 PRO A O 1
ATOM 707 N N . VAL A 1 92 ? 0.446 -10.191 -13.865 1.00 98.81 92 VAL A N 1
ATOM 708 C CA . VAL A 1 92 ? 1.353 -9.983 -12.729 1.00 98.81 92 VAL A CA 1
ATOM 709 C C . VAL A 1 92 ? 2.753 -9.632 -13.221 1.00 98.81 92 VAL A C 1
ATOM 711 O O . VAL A 1 92 ? 3.365 -10.380 -13.981 1.00 98.81 92 VAL A O 1
ATOM 714 N N . ILE A 1 93 ? 3.289 -8.512 -12.747 1.00 98.81 93 ILE A N 1
ATOM 715 C CA . ILE A 1 93 ? 4.672 -8.088 -12.962 1.00 98.81 93 ILE A CA 1
ATOM 716 C C . ILE A 1 93 ? 5.482 -8.479 -11.728 1.00 98.81 93 ILE A C 1
ATOM 718 O O . ILE A 1 93 ? 5.187 -8.058 -10.611 1.00 98.81 93 ILE A O 1
ATOM 722 N N . ILE A 1 94 ? 6.510 -9.296 -11.933 1.00 98.75 94 ILE A N 1
ATOM 723 C CA . ILE A 1 94 ? 7.381 -9.808 -10.881 1.00 98.75 94 ILE A CA 1
ATOM 724 C C . ILE A 1 94 ? 8.782 -9.229 -11.066 1.00 98.75 94 ILE A C 1
ATOM 726 O O . ILE A 1 94 ? 9.507 -9.650 -11.971 1.00 98.75 94 ILE A O 1
ATOM 730 N N . ALA A 1 95 ? 9.178 -8.313 -10.182 1.00 98.38 95 ALA A N 1
ATOM 731 C CA . ALA A 1 95 ? 10.571 -7.900 -10.052 1.00 98.38 95 ALA A CA 1
ATOM 732 C C . ALA A 1 95 ? 11.381 -9.031 -9.399 1.00 98.38 95 ALA A C 1
ATOM 734 O O . ALA A 1 95 ? 11.010 -9.517 -8.326 1.00 98.38 95 ALA A O 1
ATOM 735 N N . CYS A 1 96 ? 12.431 -9.520 -10.060 1.00 97.50 96 CYS A N 1
ATOM 736 C CA . CYS A 1 96 ? 13.196 -10.675 -9.579 1.00 97.50 96 CYS A CA 1
ATOM 737 C C . CYS A 1 96 ? 14.623 -10.749 -10.139 1.00 97.50 96 CYS A C 1
ATOM 739 O O . CYS A 1 96 ? 14.870 -10.345 -11.268 1.00 97.50 96 CYS A O 1
ATOM 741 N N . ASP A 1 97 ? 15.539 -11.367 -9.387 1.00 95.25 97 ASP A N 1
ATOM 742 C CA . ASP A 1 97 ? 16.934 -11.555 -9.824 1.00 95.25 97 ASP A CA 1
ATOM 743 C C . ASP A 1 97 ? 17.080 -12.631 -10.917 1.00 95.25 97 ASP A C 1
ATOM 745 O O . ASP A 1 97 ? 17.892 -12.510 -11.835 1.00 95.25 97 ASP A O 1
ATOM 749 N N . ASP A 1 98 ? 16.317 -13.725 -10.796 1.00 97.06 98 ASP A N 1
ATOM 750 C CA . ASP A 1 98 ? 16.421 -14.913 -11.652 1.00 97.06 98 ASP A CA 1
ATOM 751 C C . ASP A 1 98 ? 15.026 -15.395 -12.097 1.00 97.06 98 ASP A C 1
ATOM 753 O O . ASP A 1 98 ? 14.394 -16.211 -11.409 1.00 97.06 98 ASP A O 1
ATOM 757 N N . PRO A 1 99 ? 14.546 -14.944 -13.272 1.00 98.00 99 PRO A N 1
ATOM 758 C CA . PRO A 1 99 ? 13.260 -15.362 -13.831 1.00 98.00 99 PRO A CA 1
ATOM 759 C C . PRO A 1 99 ? 13.097 -16.882 -13.981 1.00 98.00 99 PRO A C 1
ATOM 761 O O . PRO A 1 99 ? 11.986 -17.406 -13.851 1.00 98.00 99 PRO A O 1
ATOM 764 N N . ALA A 1 100 ? 14.184 -17.621 -14.236 1.00 98.25 100 ALA A N 1
ATOM 765 C CA . ALA A 1 100 ? 14.128 -19.072 -14.395 1.00 98.25 100 ALA A CA 1
ATOM 766 C C . ALA A 1 100 ? 13.885 -19.766 -13.047 1.00 98.25 100 ALA A C 1
ATOM 768 O O . ALA A 1 100 ? 13.075 -20.696 -12.969 1.00 98.25 100 ALA A O 1
ATOM 769 N N . ALA A 1 101 ? 14.525 -19.286 -11.977 1.00 98.00 101 ALA A N 1
ATOM 770 C CA . ALA A 1 101 ? 14.270 -19.767 -10.622 1.00 98.00 101 ALA A CA 1
ATOM 771 C C . ALA A 1 101 ? 12.834 -19.460 -10.167 1.00 98.00 101 ALA A C 1
ATOM 773 O O . ALA A 1 101 ? 12.174 -20.340 -9.602 1.00 98.00 101 ALA A O 1
ATOM 774 N N . VAL A 1 102 ? 12.320 -18.256 -10.454 1.00 98.38 102 VAL A N 1
ATOM 775 C CA . VAL A 1 102 ? 10.926 -17.900 -10.140 1.00 98.38 102 VAL A CA 1
ATOM 776 C C . VAL A 1 102 ? 9.951 -18.794 -10.904 1.00 98.38 102 VAL A C 1
ATOM 778 O O . VAL A 1 102 ? 9.071 -19.399 -10.292 1.00 98.38 102 VAL A O 1
ATOM 781 N N . THR A 1 103 ? 10.150 -18.966 -12.213 1.00 98.56 103 THR A N 1
ATOM 782 C CA . THR A 1 103 ? 9.333 -19.853 -13.059 1.00 98.56 103 THR A CA 1
ATOM 783 C C . THR A 1 103 ? 9.274 -21.271 -12.488 1.00 98.56 103 THR A C 1
ATOM 785 O O . THR A 1 103 ? 8.188 -21.821 -12.279 1.00 98.56 103 THR A O 1
ATOM 788 N N . ALA A 1 104 ? 10.432 -21.851 -12.153 1.00 98.38 104 ALA A N 1
ATOM 789 C CA . ALA A 1 104 ? 10.504 -23.184 -11.563 1.00 98.38 104 ALA A CA 1
ATOM 790 C C . ALA A 1 104 ? 9.762 -23.272 -10.215 1.00 98.38 104 ALA A C 1
ATOM 792 O O . ALA A 1 104 ? 9.142 -24.294 -9.911 1.00 98.38 104 ALA A O 1
ATOM 793 N N . TYR A 1 105 ? 9.789 -22.208 -9.405 1.00 98.50 105 TYR A N 1
ATOM 794 C CA . TYR A 1 105 ? 9.064 -22.163 -8.136 1.00 98.50 105 TYR A CA 1
ATOM 795 C C . TYR A 1 105 ? 7.542 -22.069 -8.334 1.00 98.50 105 TYR A C 1
ATOM 797 O O . TYR A 1 105 ? 6.780 -22.812 -7.701 1.00 98.50 105 TYR A O 1
ATOM 805 N N . LEU A 1 106 ? 7.078 -21.199 -9.235 1.00 98.69 106 LEU A N 1
ATOM 806 C CA . LEU A 1 106 ? 5.655 -21.057 -9.562 1.00 98.69 106 LEU A CA 1
ATOM 807 C C . LEU A 1 106 ? 5.071 -22.370 -10.115 1.00 98.69 106 LEU A C 1
ATOM 809 O O . LEU A 1 106 ? 3.955 -22.749 -9.755 1.00 98.69 106 LEU A O 1
ATOM 813 N N . GLN A 1 107 ? 5.855 -23.130 -10.882 1.00 98.38 107 GLN A N 1
ATOM 814 C CA . GLN A 1 107 ? 5.446 -24.406 -11.482 1.00 98.38 107 GLN A CA 1
ATOM 815 C C . GLN A 1 107 ? 5.640 -25.640 -10.584 1.00 98.38 107 GLN A C 1
ATOM 817 O O . GLN A 1 107 ? 5.269 -26.745 -10.976 1.00 98.38 107 GLN A O 1
ATOM 822 N N . ASN A 1 108 ? 6.203 -25.507 -9.380 1.00 97.81 108 ASN A N 1
ATOM 823 C CA . ASN A 1 108 ? 6.331 -26.649 -8.467 1.00 97.81 108 ASN A CA 1
ATOM 824 C C . ASN A 1 108 ? 5.004 -26.975 -7.746 1.00 97.81 108 ASN A C 1
ATOM 826 O O . ASN A 1 108 ? 4.039 -26.216 -7.796 1.00 97.81 108 ASN A O 1
ATOM 830 N N . SER A 1 109 ? 4.948 -28.095 -7.022 1.00 97.50 109 SER A N 1
ATOM 831 C CA . SER A 1 109 ? 3.736 -28.547 -6.320 1.00 97.50 109 SER A CA 1
ATOM 832 C C . SER A 1 109 ? 3.459 -27.860 -4.973 1.00 97.50 109 SER A C 1
ATOM 834 O O . SER A 1 109 ? 2.418 -28.112 -4.369 1.00 97.50 109 SER A O 1
ATOM 836 N N . SER A 1 110 ? 4.371 -27.031 -4.465 1.00 95.50 110 SER A N 1
ATOM 837 C CA . SER A 1 110 ? 4.245 -26.395 -3.147 1.00 95.50 110 SER A CA 1
ATOM 838 C C . SER A 1 110 ? 3.212 -25.264 -3.150 1.00 95.50 110 SER A C 1
ATOM 840 O O . SER A 1 110 ? 2.918 -24.694 -4.202 1.00 95.50 110 SER A O 1
ATOM 842 N N . PHE A 1 111 ? 2.690 -24.929 -1.962 1.00 95.25 111 PHE A N 1
ATOM 843 C CA . PHE A 1 111 ? 1.772 -23.801 -1.729 1.00 95.25 111 PHE A CA 1
ATOM 844 C C . PHE A 1 111 ? 0.572 -23.797 -2.688 1.00 95.25 111 PHE A C 1
ATOM 846 O O . PHE A 1 111 ? 0.342 -22.857 -3.446 1.00 95.25 111 PHE A O 1
ATOM 853 N N . GLY A 1 112 ? -0.174 -24.906 -2.693 1.00 92.62 112 GLY A N 1
ATOM 854 C CA . GLY A 1 112 ? -1.399 -25.095 -3.480 1.00 92.62 112 GLY A CA 1
ATOM 855 C C . GLY A 1 112 ? -1.200 -25.559 -4.930 1.00 92.62 112 GLY A C 1
ATOM 856 O O . GLY A 1 112 ? -2.138 -25.487 -5.715 1.00 92.62 112 GLY A O 1
ATOM 857 N N . GLY A 1 113 ? -0.009 -26.050 -5.291 1.00 96.50 113 GLY A N 1
ATOM 858 C CA . GLY A 1 113 ? 0.227 -26.728 -6.571 1.00 96.50 113 GLY A CA 1
ATOM 859 C C . GLY A 1 113 ? 0.886 -25.876 -7.666 1.00 96.50 113 GLY A C 1
ATOM 860 O O . GLY A 1 113 ? 1.220 -24.708 -7.445 1.00 96.50 113 GLY A O 1
ATOM 861 N N . PRO A 1 114 ? 1.112 -26.462 -8.853 1.00 98.00 114 P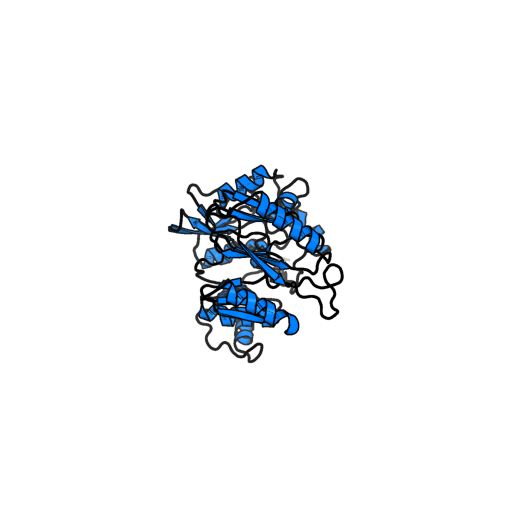RO A N 1
ATOM 862 C CA . PRO A 1 114 ? 1.735 -25.766 -9.974 1.00 98.00 114 PRO A CA 1
ATOM 863 C C . PRO A 1 114 ? 0.802 -24.698 -10.555 1.00 98.00 114 PRO A C 1
ATOM 865 O O . PRO A 1 114 ? -0.378 -24.961 -10.775 1.00 98.00 114 PRO A O 1
ATOM 868 N N . ILE A 1 115 ? 1.338 -23.512 -10.846 1.00 98.19 115 ILE A N 1
ATOM 869 C CA . ILE A 1 115 ? 0.699 -22.547 -11.748 1.00 98.19 115 ILE A CA 1
ATOM 870 C C . ILE A 1 115 ? 1.148 -22.928 -13.160 1.00 98.19 115 ILE A C 1
ATOM 872 O O . ILE A 1 115 ? 2.313 -22.753 -13.512 1.00 98.19 115 ILE A O 1
ATOM 876 N N . ALA A 1 116 ? 0.260 -23.582 -13.910 1.00 94.25 116 ALA A N 1
ATOM 877 C CA . ALA A 1 116 ? 0.617 -24.220 -15.176 1.00 94.25 116 ALA A CA 1
ATOM 878 C C . ALA A 1 116 ? 0.862 -23.206 -16.301 1.00 94.25 116 ALA A C 1
ATOM 880 O O . ALA A 1 116 ? 1.799 -23.385 -17.079 1.00 94.25 116 ALA A O 1
ATOM 881 N N . ASP A 1 117 ? 0.031 -22.166 -16.363 1.00 96.69 117 ASP A N 1
ATOM 882 C CA . ASP A 1 117 ? 0.136 -21.093 -17.344 1.00 96.69 117 ASP A CA 1
ATOM 883 C C . ASP A 1 117 ? 0.712 -19.836 -16.691 1.00 96.69 117 ASP A C 1
ATOM 885 O O . ASP A 1 117 ? 0.245 -19.405 -15.640 1.00 96.69 117 ASP A O 1
ATOM 889 N N . LEU A 1 118 ? 1.755 -19.288 -17.305 1.00 98.12 118 LEU A N 1
ATOM 890 C CA . LEU A 1 118 ? 2.454 -18.083 -16.863 1.00 98.12 118 LEU A CA 1
ATOM 891 C C . LEU A 1 118 ? 2.473 -17.028 -17.979 1.00 98.12 118 LEU A C 1
ATOM 893 O O . LEU A 1 118 ? 3.312 -16.134 -17.945 1.00 98.12 118 LEU A O 1
ATOM 897 N N . SER A 1 119 ? 1.595 -17.136 -18.987 1.00 97.38 119 SER A N 1
ATOM 898 C CA . SER A 1 119 ? 1.528 -16.181 -20.103 1.00 97.38 119 SER A CA 1
ATOM 899 C C . SER A 1 119 ? 1.270 -14.745 -19.656 1.00 97.38 119 SER A C 1
ATOM 901 O O . SER A 1 119 ? 1.791 -13.823 -20.275 1.00 97.38 119 SER A O 1
ATOM 903 N N . ASP A 1 120 ? 0.514 -14.575 -18.570 1.00 98.00 120 ASP A N 1
ATOM 904 C CA . ASP A 1 120 ? 0.193 -13.277 -17.969 1.00 98.00 120 ASP A CA 1
ATOM 905 C C . ASP A 1 120 ? 1.134 -12.915 -16.807 1.00 98.00 120 ASP A C 1
ATOM 907 O O . ASP A 1 120 ? 0.859 -12.005 -16.028 1.00 98.00 120 ASP A O 1
ATOM 911 N N . VAL A 1 121 ? 2.274 -13.608 -16.688 1.00 98.75 121 VAL A N 1
ATOM 912 C CA . VAL A 1 121 ? 3.365 -13.222 -15.788 1.00 98.75 121 VAL A CA 1
ATOM 913 C C . VAL A 1 121 ? 4.482 -12.570 -16.591 1.00 98.75 121 VAL A C 1
ATOM 915 O O . VAL A 1 121 ? 5.097 -13.185 -17.462 1.00 98.75 121 VAL A O 1
ATOM 918 N N . THR A 1 122 ? 4.799 -11.330 -16.242 1.00 98.62 122 THR A N 1
ATOM 919 C CA . THR A 1 122 ? 5.992 -10.639 -16.727 1.00 98.62 122 THR A CA 1
ATOM 920 C C . THR A 1 122 ? 7.072 -10.690 -15.664 1.00 98.62 122 THR A C 1
ATOM 922 O O . THR A 1 122 ? 6.865 -10.243 -14.540 1.00 98.62 122 THR A O 1
ATOM 925 N N . PHE A 1 123 ? 8.254 -11.179 -16.030 1.00 98.44 123 PHE A N 1
ATOM 926 C CA . PHE A 1 123 ? 9.437 -11.101 -15.180 1.00 98.44 123 PHE A CA 1
ATOM 927 C C . PHE A 1 123 ? 10.248 -9.865 -15.553 1.00 98.44 123 PHE A C 1
ATOM 929 O O . PHE A 1 123 ? 10.733 -9.756 -16.680 1.00 98.44 123 PHE A O 1
ATOM 936 N N . LEU A 1 124 ? 10.389 -8.948 -14.603 1.00 97.50 124 LEU A N 1
ATOM 937 C CA . LEU A 1 124 ? 11.199 -7.748 -14.733 1.00 97.50 124 LEU A CA 1
ATOM 938 C C . LEU A 1 124 ? 12.498 -7.976 -13.949 1.00 97.50 124 LEU A C 1
ATOM 940 O O . LEU A 1 124 ? 12.480 -8.082 -12.725 1.00 97.50 124 LEU A O 1
ATOM 944 N N . GLN A 1 125 ? 13.611 -8.152 -14.662 1.00 96.94 125 GLN A N 1
ATOM 945 C CA . GLN A 1 125 ? 14.900 -8.439 -14.033 1.00 96.94 125 GLN A CA 1
ATOM 946 C C . GLN A 1 125 ? 15.608 -7.132 -13.670 1.00 96.94 125 GLN A C 1
ATOM 948 O O . GLN A 1 125 ? 16.343 -6.582 -14.487 1.00 96.94 125 GLN A O 1
ATOM 953 N N . GLU A 1 126 ? 15.351 -6.654 -12.458 1.00 95.06 126 GLU A N 1
ATOM 954 C CA . GLU A 1 126 ? 15.834 -5.382 -11.912 1.00 95.06 126 GLU A CA 1
ATOM 955 C C . GLU A 1 126 ? 16.371 -5.598 -10.500 1.00 95.06 126 GLU A C 1
ATOM 957 O O . GLU A 1 126 ? 15.941 -6.525 -9.807 1.00 95.06 126 GLU A O 1
ATOM 962 N N . ASP A 1 127 ? 17.293 -4.734 -10.080 1.00 95.00 127 ASP A N 1
ATOM 963 C CA . ASP A 1 127 ? 17.820 -4.748 -8.719 1.00 95.00 127 ASP A CA 1
ATOM 964 C C . ASP A 1 127 ? 16.746 -4.251 -7.730 1.00 95.00 127 ASP A C 1
ATOM 966 O O . ASP A 1 127 ? 15.963 -3.348 -8.024 1.00 95.00 127 ASP A O 1
ATOM 970 N N . PHE A 1 128 ? 16.717 -4.836 -6.532 1.00 96.12 128 PHE A N 1
ATOM 971 C CA . PHE A 1 128 ? 15.873 -4.418 -5.408 1.00 96.12 128 PHE A CA 1
ATOM 972 C C . PHE A 1 128 ? 16.561 -4.781 -4.085 1.00 96.12 128 PHE A C 1
ATOM 974 O O . PHE A 1 128 ? 17.447 -5.640 -4.017 1.00 96.12 128 PHE A O 1
ATOM 981 N N . ASN A 1 129 ? 16.146 -4.155 -2.986 1.00 96.19 129 ASN A N 1
ATOM 982 C CA . ASN A 1 129 ? 16.693 -4.424 -1.657 1.00 96.19 129 ASN A CA 1
ATOM 983 C C . ASN A 1 129 ? 15.739 -5.237 -0.773 1.00 96.19 129 ASN A C 1
ATOM 985 O O . ASN A 1 129 ? 16.203 -6.001 0.077 1.00 96.19 129 ASN A O 1
ATOM 989 N N . SER A 1 130 ? 14.421 -5.099 -0.938 1.00 96.38 130 SER A N 1
ATOM 990 C CA . SER A 1 130 ? 13.432 -5.726 -0.062 1.00 96.38 130 SER A CA 1
ATOM 991 C C . SER A 1 130 ? 12.127 -6.114 -0.770 1.00 96.38 130 SER A C 1
ATOM 993 O O . SER A 1 130 ? 11.868 -5.776 -1.921 1.00 96.38 130 SER A O 1
ATOM 995 N N . ILE A 1 131 ? 11.284 -6.874 -0.063 1.00 96.50 131 ILE A N 1
ATOM 996 C CA . ILE A 1 131 ? 10.005 -7.393 -0.580 1.00 96.50 131 ILE A CA 1
ATOM 997 C C . ILE A 1 131 ? 8.864 -6.357 -0.547 1.00 96.50 131 ILE A C 1
ATOM 999 O O . ILE A 1 131 ? 7.801 -6.589 -1.115 1.00 96.50 131 ILE A O 1
ATOM 1003 N N . TRP A 1 132 ? 9.0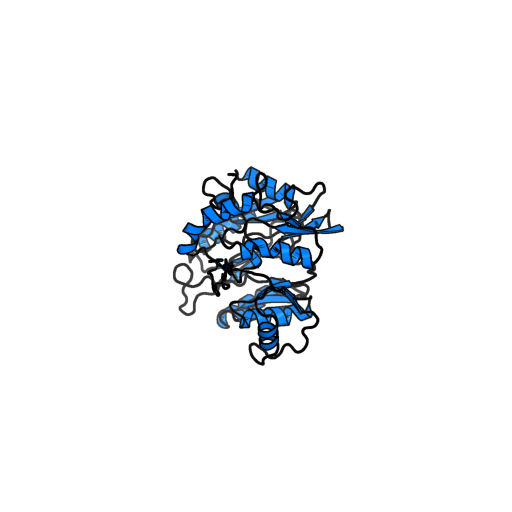45 -5.235 0.152 1.00 97.06 132 TRP A N 1
ATOM 1004 C CA . TRP A 1 132 ? 7.961 -4.343 0.579 1.00 97.06 132 TRP A CA 1
ATOM 1005 C C . TRP A 1 132 ? 7.513 -3.370 -0.520 1.00 97.06 132 TRP A C 1
ATOM 1007 O O . TRP A 1 132 ? 7.468 -2.167 -0.299 1.00 97.06 132 TRP A O 1
ATOM 1017 N N . VAL A 1 133 ? 7.167 -3.882 -1.706 1.00 97.94 133 VAL A N 1
ATOM 1018 C CA . VAL A 1 133 ? 6.805 -3.062 -2.879 1.00 97.94 133 VAL A CA 1
ATOM 1019 C C . VAL A 1 133 ? 5.581 -2.174 -2.656 1.00 97.94 133 VAL A C 1
ATOM 1021 O O . VAL A 1 133 ? 5.426 -1.172 -3.336 1.00 97.94 133 VAL A O 1
ATOM 1024 N N . ARG A 1 134 ? 4.739 -2.484 -1.663 1.00 98.06 134 ARG A N 1
ATOM 1025 C CA . ARG A 1 134 ? 3.690 -1.568 -1.194 1.00 98.06 134 ARG A CA 1
ATOM 1026 C C . ARG A 1 134 ? 4.273 -0.234 -0.719 1.00 98.06 134 ARG A C 1
ATOM 1028 O O . ARG A 1 134 ? 3.647 0.793 -0.917 1.00 98.06 134 ARG A O 1
ATOM 1035 N N . ASP A 1 135 ? 5.447 -0.231 -0.097 1.00 98.06 135 ASP A N 1
ATOM 1036 C CA . ASP A 1 135 ? 5.999 0.979 0.509 1.00 98.06 135 ASP A CA 1
ATOM 1037 C C . ASP A 1 135 ? 6.764 1.852 -0.482 1.00 98.06 135 ASP A C 1
ATOM 1039 O O . ASP A 1 135 ? 6.670 3.072 -0.389 1.00 98.06 135 ASP A O 1
ATOM 1043 N N . TYR A 1 136 ? 7.526 1.232 -1.386 1.00 97.31 136 TYR A N 1
ATOM 1044 C CA . TYR A 1 136 ? 8.397 1.925 -2.344 1.00 97.31 136 TYR A CA 1
ATOM 1045 C C . TYR A 1 136 ? 7.865 1.926 -3.779 1.00 97.31 136 TYR A C 1
ATOM 1047 O O . TYR A 1 136 ? 8.462 2.541 -4.655 1.00 97.31 136 TYR A O 1
ATOM 1055 N N . GLY A 1 137 ? 6.787 1.190 -4.049 1.00 96.88 137 GLY A N 1
ATOM 1056 C CA . GLY A 1 137 ? 6.132 1.182 -5.347 1.00 96.88 137 GLY A CA 1
ATOM 1057 C C . GLY A 1 137 ? 5.511 2.536 -5.678 1.00 96.88 137 GLY A C 1
ATOM 1058 O O . GLY A 1 137 ? 5.405 3.432 -4.844 1.00 96.88 137 GLY A O 1
ATOM 1059 N N . MET A 1 138 ? 5.083 2.668 -6.927 1.00 95.94 138 MET A N 1
ATOM 1060 C CA . MET A 1 138 ? 4.371 3.852 -7.383 1.00 95.94 138 MET A CA 1
ATOM 1061 C C . MET A 1 138 ? 2.928 3.886 -6.879 1.00 95.94 138 MET A C 1
ATOM 1063 O O . MET A 1 138 ? 2.248 2.861 -6.821 1.00 95.94 138 MET A O 1
ATOM 1067 N N . GLU A 1 139 ? 2.424 5.094 -6.663 1.00 97.62 139 GLU A N 1
ATOM 1068 C CA . GLU A 1 139 ? 0.993 5.346 -6.570 1.00 97.62 139 GLU A CA 1
ATOM 1069 C C . GLU A 1 139 ? 0.408 5.590 -7.958 1.00 97.62 139 GLU A C 1
ATOM 1071 O O . GLU A 1 139 ? 1.027 6.218 -8.823 1.00 97.62 139 GLU A O 1
ATOM 1076 N N . THR A 1 140 ? -0.804 5.095 -8.181 1.00 97.44 140 THR A N 1
ATOM 1077 C CA . THR A 1 140 ? -1.481 5.229 -9.471 1.00 97.44 140 THR A CA 1
ATOM 1078 C C . THR A 1 140 ? -2.509 6.353 -9.419 1.00 97.44 140 THR A C 1
ATOM 1080 O O . THR A 1 140 ? -3.259 6.516 -8.457 1.00 97.44 140 THR A O 1
ATOM 1083 N N . MET A 1 141 ? -2.533 7.168 -10.467 1.00 97.75 141 MET A N 1
ATOM 1084 C CA . MET A 1 141 ? -3.420 8.317 -10.579 1.00 97.75 141 MET A CA 1
ATOM 1085 C C . MET A 1 141 ? -3.962 8.423 -12.001 1.00 97.75 141 MET A C 1
ATOM 1087 O O . MET A 1 141 ? -3.404 7.892 -12.963 1.00 97.75 141 MET A O 1
ATOM 1091 N N . TYR A 1 142 ? -5.030 9.191 -12.147 1.00 97.94 142 TYR A N 1
ATOM 1092 C CA . TYR A 1 142 ? -5.574 9.586 -13.429 1.00 97.94 142 TYR A CA 1
ATOM 1093 C C . TYR A 1 142 ? -5.229 11.036 -13.729 1.00 97.94 142 TYR A C 1
ATOM 1095 O O . TYR A 1 142 ? -5.279 11.915 -12.868 1.00 97.94 142 TYR A O 1
ATOM 1103 N N . ARG A 1 143 ? -4.917 11.301 -14.994 1.00 96.81 143 ARG A N 1
ATOM 1104 C CA . ARG A 1 143 ? -5.044 12.632 -15.573 1.00 96.81 143 ARG A CA 1
ATOM 1105 C C . ARG A 1 143 ? -6.525 12.967 -15.701 1.00 96.81 143 ARG A C 1
ATOM 1107 O O . ARG A 1 143 ? -7.297 12.179 -16.249 1.00 96.81 143 ARG A O 1
ATOM 1114 N N . ASN A 1 144 ? -6.889 14.179 -15.290 1.00 92.44 144 ASN A N 1
ATOM 1115 C CA . ASN A 1 144 ? -8.281 14.583 -15.118 1.00 92.44 144 ASN A CA 1
ATOM 1116 C C . ASN A 1 144 ? -9.014 13.543 -14.242 1.00 92.44 144 ASN A C 1
ATOM 1118 O O . ASN A 1 144 ? -8.393 12.922 -13.388 1.00 92.44 144 ASN A O 1
ATOM 1122 N N . GLU A 1 145 ? -10.314 13.338 -14.443 1.00 89.81 145 GLU A N 1
ATOM 1123 C CA . GLU A 1 145 ? -11.068 12.333 -13.683 1.00 89.81 145 GLU A CA 1
ATOM 1124 C C . GLU A 1 145 ? -10.614 10.895 -14.013 1.00 89.81 145 GLU A C 1
ATOM 1126 O O . GLU A 1 145 ? -10.226 10.154 -13.119 1.00 89.81 145 GLU A O 1
ATOM 1131 N N . VAL A 1 146 ? -10.640 10.485 -15.290 1.00 93.81 146 VAL A N 1
ATOM 1132 C CA . VAL A 1 146 ? -10.356 9.094 -15.727 1.00 93.81 146 VAL A CA 1
ATOM 1133 C C . VAL A 1 146 ? -9.770 9.013 -17.154 1.00 93.81 146 VAL A C 1
ATOM 1135 O O . VAL A 1 146 ? -10.011 8.052 -17.876 1.00 93.81 146 VAL A O 1
ATOM 1138 N N . ASP A 1 147 ? -9.057 10.046 -17.626 1.00 94.25 147 ASP A N 1
ATOM 1139 C CA . ASP A 1 147 ? -8.622 10.144 -19.039 1.00 94.25 147 ASP A CA 1
ATOM 1140 C C . ASP A 1 147 ? -7.465 9.184 -19.369 1.00 94.25 147 ASP A C 1
ATOM 1142 O O . ASP A 1 147 ? -7.556 8.341 -20.261 1.00 94.25 147 ASP A O 1
ATOM 1146 N N . SER A 1 148 ? -6.363 9.289 -18.626 1.00 95.50 148 SER A N 1
ATOM 1147 C CA . SER A 1 148 ? -5.177 8.454 -18.828 1.00 95.50 148 SER A CA 1
ATOM 1148 C C . SER A 1 148 ? -4.448 8.215 -17.517 1.00 95.50 148 SER A C 1
ATOM 1150 O O . SER A 1 148 ? -4.380 9.126 -16.692 1.00 95.50 148 SER A O 1
ATOM 1152 N N . LEU A 1 149 ? -3.840 7.041 -17.363 1.00 96.88 149 LEU A N 1
ATOM 1153 C CA . LEU A 1 149 ? -3.015 6.731 -16.201 1.00 96.88 149 LEU A CA 1
ATOM 1154 C C . LEU A 1 149 ? -1.740 7.575 -16.178 1.00 96.88 149 LEU A C 1
ATOM 1156 O O . LEU A 1 149 ? -1.107 7.814 -17.211 1.00 96.88 149 LEU A O 1
ATOM 1160 N N . VAL A 1 150 ? -1.368 7.994 -14.978 1.00 97.75 150 VAL A N 1
ATOM 1161 C CA . VAL A 1 150 ? -0.058 8.533 -14.624 1.00 97.75 150 VAL A CA 1
ATOM 1162 C C . VAL A 1 150 ? 0.339 7.957 -13.268 1.00 97.75 150 VAL A C 1
ATOM 1164 O O . VAL A 1 150 ? -0.517 7.640 -12.446 1.00 97.75 150 VAL A O 1
ATOM 1167 N N . LEU A 1 151 ? 1.633 7.803 -13.037 1.00 98.19 151 LEU A N 1
ATOM 1168 C CA . LEU A 1 151 ? 2.169 7.253 -11.794 1.00 98.19 151 LEU A CA 1
ATOM 1169 C C . LEU A 1 151 ? 2.818 8.355 -10.956 1.00 98.19 151 LEU A C 1
ATOM 1171 O O . LEU A 1 151 ? 3.231 9.383 -11.500 1.00 98.19 151 LEU A O 1
ATOM 1175 N N . LEU A 1 152 ? 2.934 8.133 -9.652 1.00 98.12 152 LEU A N 1
ATOM 1176 C CA . LEU A 1 152 ? 3.708 8.967 -8.741 1.00 98.12 152 LEU A CA 1
ATOM 1177 C C . LEU A 1 152 ? 4.682 8.118 -7.933 1.00 98.12 152 LEU A C 1
ATOM 1179 O O . LEU A 1 152 ? 4.294 7.129 -7.325 1.00 98.12 152 LEU A O 1
ATOM 1183 N N . ASP A 1 153 ? 5.928 8.558 -7.900 1.00 97.62 153 ASP A N 1
ATOM 1184 C CA . ASP A 1 153 ? 7.003 8.002 -7.087 1.00 97.62 153 ASP A CA 1
ATOM 1185 C C . ASP A 1 153 ? 7.387 8.991 -5.973 1.00 97.62 153 ASP A C 1
ATOM 1187 O O . ASP A 1 153 ? 7.543 10.194 -6.217 1.00 97.62 153 ASP A O 1
ATOM 1191 N N . TRP A 1 154 ? 7.519 8.489 -4.745 1.00 96.44 154 TRP A N 1
ATOM 1192 C CA . TRP A 1 154 ? 7.930 9.264 -3.572 1.00 96.44 154 TRP A CA 1
ATOM 1193 C C . TRP A 1 154 ? 9.374 8.955 -3.176 1.00 96.44 154 TRP A C 1
ATOM 1195 O O . TRP A 1 154 ? 9.995 8.044 -3.700 1.00 96.44 154 TRP A O 1
ATOM 1205 N N . ILE A 1 155 ? 9.923 9.693 -2.207 1.00 96.19 155 ILE A N 1
ATOM 1206 C CA . ILE A 1 155 ? 11.155 9.256 -1.543 1.00 96.19 155 ILE A CA 1
ATOM 1207 C C . ILE A 1 155 ? 10.816 8.125 -0.581 1.00 96.19 155 ILE A C 1
ATOM 1209 O O . ILE A 1 155 ? 10.161 8.372 0.437 1.00 96.19 155 ILE A O 1
ATOM 1213 N N . TYR A 1 156 ? 11.355 6.930 -0.824 1.00 96.69 156 TYR A N 1
ATOM 1214 C CA . TYR A 1 156 ? 11.221 5.836 0.127 1.00 96.69 156 TYR A CA 1
ATOM 1215 C C . TYR A 1 156 ? 11.984 6.130 1.431 1.00 96.69 156 TYR A C 1
ATOM 1217 O O . TYR A 1 156 ? 13.162 6.516 1.425 1.00 96.69 156 TYR A O 1
ATOM 1225 N N . ASN A 1 157 ? 11.333 5.915 2.579 1.00 95.88 157 ASN A N 1
ATOM 1226 C CA . ASN A 1 157 ? 11.857 6.181 3.927 1.00 95.88 157 ASN A CA 1
ATOM 1227 C C . ASN A 1 157 ? 12.805 5.086 4.469 1.00 95.88 157 ASN A C 1
ATOM 1229 O O . ASN A 1 157 ? 12.928 4.869 5.681 1.00 95.88 157 ASN A O 1
ATOM 1233 N N . ARG A 1 158 ? 13.493 4.367 3.581 1.00 96.44 158 ARG A N 1
ATOM 1234 C CA . ARG A 1 158 ? 14.589 3.449 3.912 1.00 96.44 158 ARG A CA 1
ATOM 1235 C C . ARG A 1 158 ? 15.755 3.740 2.979 1.00 96.44 158 ARG A C 1
ATOM 1237 O O . ARG A 1 158 ? 15.517 4.048 1.819 1.00 96.44 158 ARG A O 1
ATOM 1244 N N . PRO A 1 159 ? 17.017 3.634 3.429 1.00 96.38 159 PRO A N 1
ATOM 1245 C CA . PRO A 1 159 ? 18.181 3.844 2.577 1.00 96.38 159 PRO A CA 1
ATOM 1246 C C . PRO A 1 159 ? 18.453 2.619 1.698 1.00 96.38 159 PRO A C 1
ATOM 1248 O O . PRO A 1 159 ? 19.519 2.009 1.762 1.00 96.38 159 PRO A O 1
ATOM 1251 N N . ARG A 1 160 ? 17.441 2.277 0.901 1.00 95.88 160 ARG A N 1
ATOM 1252 C CA . ARG A 1 160 ? 17.326 1.128 0.013 1.00 95.88 160 ARG A CA 1
ATOM 1253 C C . ARG A 1 160 ? 17.177 1.667 -1.415 1.00 95.88 160 ARG A C 1
ATOM 1255 O O . ARG A 1 160 ? 16.056 1.842 -1.880 1.00 95.88 160 ARG A O 1
ATOM 1262 N N . PRO A 1 161 ? 18.288 2.056 -2.064 1.00 94.81 161 PRO A N 1
ATOM 1263 C CA . PRO A 1 161 ? 18.248 2.770 -3.338 1.00 94.81 161 PRO A CA 1
ATOM 1264 C C . PRO A 1 161 ? 17.670 1.949 -4.492 1.00 94.81 161 PRO A C 1
ATOM 1266 O O . PRO A 1 161 ? 17.102 2.544 -5.400 1.00 94.81 161 PRO A O 1
ATOM 1269 N N . ASP A 1 162 ? 17.790 0.622 -4.455 1.00 95.38 162 ASP A N 1
ATOM 1270 C CA . ASP A 1 162 ? 17.279 -0.234 -5.527 1.00 95.38 162 ASP A CA 1
ATOM 1271 C C . ASP A 1 162 ? 15.758 -0.420 -5.385 1.00 95.38 162 ASP A C 1
ATOM 1273 O O . ASP A 1 162 ? 15.038 -0.399 -6.377 1.00 95.38 162 ASP A O 1
ATOM 1277 N N . ASP A 1 163 ? 15.250 -0.480 -4.144 1.00 96.75 163 ASP A N 1
ATOM 1278 C CA . ASP A 1 163 ? 13.805 -0.377 -3.874 1.00 96.75 163 ASP A CA 1
ATOM 1279 C C . ASP A 1 163 ? 13.257 0.975 -4.357 1.00 96.75 163 ASP A C 1
ATOM 1281 O O . ASP A 1 163 ? 12.280 1.015 -5.100 1.00 96.75 163 ASP A O 1
ATOM 1285 N N . ASP A 1 164 ? 13.916 2.075 -3.966 1.00 95.12 164 ASP A N 1
ATOM 1286 C CA . ASP A 1 164 ? 13.514 3.440 -4.328 1.00 95.12 164 ASP A CA 1
ATOM 1287 C C . ASP A 1 164 ? 13.479 3.615 -5.852 1.00 95.12 164 ASP A C 1
ATOM 1289 O O . ASP A 1 164 ? 12.596 4.298 -6.338 1.00 95.12 164 ASP A O 1
ATOM 1293 N N . ALA A 1 165 ? 14.384 2.979 -6.611 1.00 94.56 165 ALA A N 1
ATOM 1294 C CA . ALA A 1 165 ? 14.492 3.100 -8.070 1.00 94.56 165 ALA A CA 1
ATOM 1295 C C . ALA A 1 165 ? 13.555 2.181 -8.882 1.00 94.56 165 ALA A C 1
ATOM 1297 O O . ALA A 1 165 ? 13.294 2.470 -10.055 1.00 94.56 165 ALA A O 1
ATOM 1298 N N . LEU A 1 166 ? 13.026 1.099 -8.298 1.00 96.38 166 LEU A N 1
ATOM 1299 C CA . LEU A 1 166 ? 12.193 0.125 -9.015 1.00 96.38 166 LEU A CA 1
ATOM 1300 C C . LEU A 1 166 ? 10.968 0.736 -9.744 1.00 96.38 166 LEU A C 1
ATOM 1302 O O . LEU A 1 166 ? 10.650 0.275 -10.849 1.00 96.38 166 LEU A O 1
ATOM 1306 N N . PRO A 1 167 ? 10.294 1.785 -9.221 1.00 97.12 167 PRO A N 1
ATOM 1307 C CA . PRO A 1 167 ? 9.215 2.465 -9.938 1.00 97.12 167 PRO A CA 1
ATOM 1308 C C . PRO A 1 167 ? 9.580 2.963 -11.346 1.00 97.12 167 PRO A C 1
ATOM 1310 O O . PRO A 1 167 ? 8.733 2.928 -12.246 1.00 97.12 167 PRO A O 1
ATOM 1313 N N . ASP A 1 168 ? 10.832 3.373 -11.589 1.00 95.56 168 ASP A N 1
ATOM 1314 C CA . ASP A 1 168 ? 11.280 3.825 -12.916 1.00 95.56 168 ASP A CA 1
ATOM 1315 C C . ASP A 1 168 ? 11.275 2.674 -13.935 1.00 95.56 168 ASP A C 1
ATOM 1317 O O . ASP A 1 168 ? 10.831 2.844 -15.073 1.00 95.56 168 ASP A O 1
ATOM 1321 N N . ALA A 1 169 ? 11.715 1.480 -13.528 1.00 96.12 169 ALA A N 1
ATOM 1322 C CA . ALA A 1 169 ? 11.736 0.309 -14.401 1.00 96.12 169 ALA A CA 1
ATOM 1323 C C . ALA A 1 169 ? 10.317 -0.171 -14.744 1.00 96.12 169 ALA A C 1
ATOM 1325 O O . ALA A 1 169 ? 10.007 -0.455 -15.904 1.00 96.12 169 ALA A O 1
ATOM 1326 N N . ILE A 1 170 ? 9.427 -0.203 -13.748 1.00 97.25 170 ILE A N 1
ATOM 1327 C CA . ILE A 1 170 ? 8.035 -0.628 -13.934 1.00 97.25 170 ILE A CA 1
ATOM 1328 C C . ILE A 1 170 ? 7.274 0.370 -14.815 1.00 97.25 170 ILE A C 1
ATOM 1330 O O . ILE A 1 170 ? 6.590 -0.039 -15.755 1.00 97.25 170 ILE A O 1
ATOM 1334 N N . SER A 1 171 ? 7.408 1.677 -14.559 1.00 97.25 171 SER A N 1
ATOM 1335 C CA . SER A 1 171 ? 6.769 2.710 -15.387 1.00 97.25 171 SER A CA 1
ATOM 1336 C C . SER A 1 171 ? 7.286 2.688 -16.829 1.00 97.25 171 SER A C 1
ATOM 1338 O O . SER A 1 171 ? 6.492 2.793 -17.767 1.00 97.25 171 SER A O 1
ATOM 1340 N N . GLY A 1 172 ? 8.590 2.458 -17.022 1.00 96.88 172 GLY A N 1
ATOM 1341 C CA . GLY A 1 172 ? 9.206 2.264 -18.333 1.00 96.88 172 GLY A CA 1
ATOM 1342 C C . GLY A 1 172 ? 8.668 1.041 -19.082 1.00 96.88 172 GLY A C 1
ATOM 1343 O O . GLY A 1 172 ? 8.379 1.143 -20.275 1.00 96.88 172 GLY A O 1
ATOM 1344 N N . TYR A 1 173 ? 8.481 -0.088 -18.390 1.00 97.12 173 TYR A N 1
ATOM 1345 C CA . TYR A 1 173 ? 7.879 -1.295 -18.962 1.00 97.12 173 TYR A CA 1
ATOM 1346 C C . TYR A 1 173 ? 6.416 -1.072 -19.375 1.00 97.12 173 TYR A C 1
ATOM 1348 O O . TYR A 1 173 ? 6.027 -1.426 -20.489 1.00 97.12 173 TYR A O 1
ATOM 1356 N N . LEU A 1 174 ? 5.615 -0.453 -18.502 1.00 96.81 174 LEU A N 1
ATOM 1357 C CA . LEU A 1 174 ? 4.201 -0.164 -18.761 1.00 96.81 174 LEU A CA 1
ATOM 1358 C C . LEU A 1 174 ? 3.999 0.957 -19.795 1.00 96.81 174 LEU A C 1
ATOM 1360 O O . LEU A 1 174 ? 2.921 1.078 -20.376 1.00 96.81 174 LEU A O 1
ATOM 1364 N N . GLY A 1 175 ? 5.014 1.794 -20.021 1.00 96.94 175 GLY A N 1
ATOM 1365 C CA . GLY A 1 175 ? 4.911 2.979 -20.869 1.00 96.94 175 GLY A CA 1
ATOM 1366 C C . GLY A 1 175 ? 4.004 4.066 -20.282 1.00 96.94 175 GLY A C 1
ATOM 1367 O O . GLY A 1 175 ? 3.442 4.862 -21.037 1.00 96.94 175 GLY A O 1
ATOM 1368 N N . ILE A 1 176 ? 3.844 4.100 -18.954 1.00 97.50 176 ILE A N 1
ATOM 1369 C CA . ILE A 1 176 ? 2.995 5.071 -18.252 1.00 97.50 176 ILE A CA 1
ATOM 1370 C C . ILE A 1 176 ? 3.870 6.223 -17.732 1.00 97.50 176 ILE A C 1
ATOM 1372 O O . ILE A 1 176 ? 4.869 5.966 -17.058 1.00 97.50 176 ILE A O 1
ATOM 1376 N N . PRO A 1 177 ? 3.528 7.498 -18.008 1.00 97.12 177 PRO A N 1
ATOM 1377 C CA . PRO A 1 177 ? 4.270 8.633 -17.470 1.00 97.12 177 PRO A CA 1
ATOM 1378 C C . PRO A 1 177 ? 4.271 8.641 -15.940 1.00 97.12 177 PRO A C 1
ATOM 1380 O O . PRO A 1 177 ? 3.218 8.502 -15.320 1.00 97.12 177 PRO A O 1
ATOM 1383 N N . MET A 1 178 ? 5.438 8.877 -15.342 1.00 97.44 178 MET A N 1
ATOM 1384 C CA . MET A 1 178 ? 5.610 8.926 -13.893 1.00 97.44 178 MET A CA 1
ATOM 1385 C C . MET A 1 178 ? 6.075 10.311 -13.445 1.00 97.44 178 MET A C 1
ATOM 1387 O O . MET A 1 178 ? 7.071 10.841 -13.941 1.00 97.44 178 MET A O 1
ATOM 1391 N N . PHE A 1 179 ? 5.350 10.895 -12.499 1.00 97.69 179 PHE A N 1
ATOM 1392 C CA . PHE A 1 179 ? 5.796 12.025 -11.696 1.00 97.69 179 PHE A CA 1
ATOM 1393 C C . PHE A 1 179 ? 6.644 11.519 -10.534 1.00 97.69 179 PHE A C 1
ATOM 1395 O O . PHE A 1 179 ? 6.451 10.403 -10.068 1.00 97.69 179 PHE A O 1
ATOM 1402 N N . SER A 1 180 ? 7.580 12.330 -10.055 1.00 95.50 180 SER A N 1
ATOM 1403 C CA . SER A 1 180 ? 8.419 11.950 -8.919 1.00 95.50 180 SER A CA 1
ATOM 1404 C C . SER A 1 180 ? 8.604 13.126 -7.969 1.00 95.50 180 SER A C 1
ATOM 1406 O O . SER A 1 180 ? 8.929 14.240 -8.386 1.00 95.50 180 SER A O 1
ATOM 1408 N N . THR A 1 181 ? 8.423 12.872 -6.676 1.00 95.19 181 THR A N 1
ATOM 1409 C CA . THR A 1 181 ? 8.722 13.809 -5.586 1.00 95.19 181 THR A CA 1
ATOM 1410 C C . THR A 1 181 ? 10.048 13.448 -4.930 1.00 95.19 181 THR A C 1
ATOM 1412 O O . THR A 1 181 ? 10.181 13.514 -3.713 1.00 95.19 181 THR A O 1
ATOM 1415 N N . THR A 1 182 ? 11.045 13.025 -5.708 1.00 91.94 182 THR A N 1
ATOM 1416 C CA . THR A 1 182 ? 12.362 12.622 -5.183 1.00 91.94 182 THR A CA 1
ATOM 1417 C C . THR A 1 182 ? 13.387 13.751 -5.119 1.00 91.94 182 THR A C 1
ATOM 1419 O O . THR A 1 182 ? 14.458 13.585 -4.531 1.00 91.94 182 THR A O 1
ATOM 1422 N N . GLN A 1 183 ? 13.057 14.921 -5.678 1.00 90.31 183 GLN A N 1
ATOM 1423 C CA . GLN A 1 183 ? 13.958 16.069 -5.786 1.00 90.31 183 GLN A CA 1
ATOM 1424 C C . GLN A 1 183 ? 13.379 17.355 -5.195 1.00 90.31 183 GLN A C 1
ATOM 1426 O O . GLN A 1 183 ? 12.211 17.688 -5.391 1.00 90.31 183 GLN A O 1
ATOM 1431 N N . ALA A 1 184 ? 14.239 18.141 -4.542 1.00 90.88 184 ALA A N 1
ATOM 1432 C CA . ALA A 1 184 ? 13.900 19.482 -4.081 1.00 90.88 184 ALA A CA 1
ATOM 1433 C C . ALA A 1 184 ? 13.562 20.419 -5.268 1.00 90.88 184 ALA A C 1
ATOM 1435 O O . ALA A 1 184 ? 14.174 20.306 -6.332 1.00 90.88 184 ALA A O 1
ATOM 1436 N N . PRO A 1 185 ? 12.621 21.374 -5.111 1.00 92.75 185 PRO A N 1
ATOM 1437 C CA . PRO A 1 185 ? 11.912 21.744 -3.880 1.00 92.75 185 PRO A CA 1
ATOM 1438 C C . PRO A 1 185 ? 10.641 20.914 -3.621 1.00 92.75 185 PRO A C 1
ATOM 1440 O O . PRO A 1 185 ? 9.849 21.262 -2.747 1.00 92.75 185 PRO A O 1
ATOM 1443 N N . TYR A 1 186 ? 10.415 19.850 -4.391 1.00 94.88 186 TYR A N 1
ATOM 1444 C CA . TYR A 1 186 ? 9.215 19.013 -4.356 1.00 94.88 186 TYR A CA 1
ATOM 1445 C C . TYR A 1 186 ? 9.492 17.625 -3.763 1.00 94.88 186 TYR A 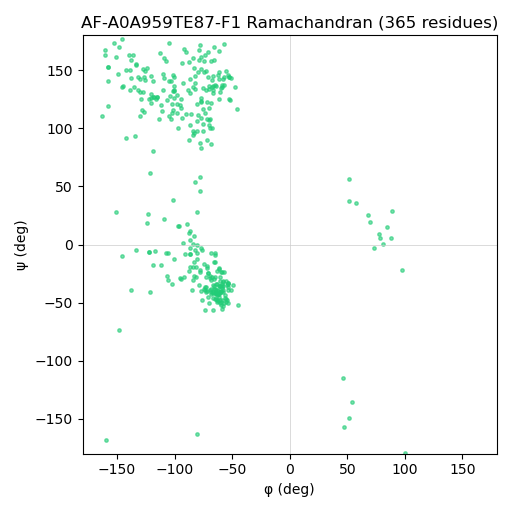C 1
ATOM 1447 O O . TYR A 1 186 ? 8.747 16.691 -4.014 1.00 94.88 186 TYR A O 1
ATOM 1455 N N . ASP A 1 187 ? 10.556 17.483 -2.978 1.00 94.94 187 ASP A N 1
ATOM 1456 C CA . ASP A 1 187 ? 10.985 16.240 -2.348 1.00 94.94 187 ASP A CA 1
ATOM 1457 C C . ASP A 1 187 ? 10.055 15.816 -1.203 1.00 94.94 187 ASP A C 1
ATOM 1459 O O . ASP A 1 187 ? 10.102 16.425 -0.144 1.00 94.94 187 ASP A O 1
ATOM 1463 N N . LEU A 1 188 ? 9.242 14.777 -1.362 1.00 97.00 188 LEU A N 1
ATOM 1464 C CA . LEU A 1 188 ? 8.319 14.288 -0.334 1.00 97.00 188 LEU A CA 1
ATOM 1465 C C . LEU A 1 188 ? 8.673 12.851 0.052 1.00 97.00 188 LEU A C 1
ATOM 1467 O O . LEU A 1 188 ? 8.767 11.982 -0.813 1.00 97.00 188 LEU A O 1
ATOM 1471 N N . VAL A 1 189 ? 8.857 12.619 1.350 1.00 97.88 189 VAL A N 1
ATOM 1472 C CA . VAL A 1 189 ? 9.035 11.282 1.933 1.00 97.88 189 VAL A CA 1
ATOM 1473 C C . VAL A 1 189 ? 7.671 10.692 2.240 1.00 97.88 189 VAL A C 1
ATOM 1475 O O . VAL A 1 189 ? 6.848 11.357 2.871 1.00 97.88 189 VAL A O 1
ATOM 1478 N N . HIS A 1 190 ? 7.436 9.463 1.801 1.00 98.00 190 HIS A N 1
ATOM 1479 C CA . HIS A 1 190 ? 6.219 8.729 2.114 1.00 98.00 190 HIS A CA 1
ATOM 1480 C C . HIS A 1 190 ? 6.433 7.226 1.896 1.00 98.00 190 HIS A C 1
ATOM 1482 O O . HIS A 1 190 ? 7.412 6.804 1.281 1.00 98.00 190 HIS A O 1
ATOM 1488 N N . THR A 1 191 ? 5.498 6.424 2.394 1.00 97.38 191 THR A N 1
ATOM 1489 C CA . THR A 1 191 ? 5.352 4.995 2.094 1.00 97.38 191 THR A CA 1
ATOM 1490 C C . THR A 1 191 ? 3.912 4.679 1.709 1.00 97.38 191 THR A C 1
ATOM 1492 O O . THR A 1 191 ? 2.987 5.232 2.313 1.00 97.38 191 THR A O 1
ATOM 1495 N N . GLY A 1 192 ? 3.704 3.781 0.744 1.00 97.62 192 GLY A N 1
ATOM 1496 C CA . GLY A 1 192 ? 2.353 3.391 0.317 1.00 97.62 192 GLY A CA 1
ATOM 1497 C C . GLY A 1 192 ? 1.555 2.654 1.392 1.00 97.62 192 GLY A C 1
ATOM 1498 O O . GLY A 1 192 ? 0.348 2.839 1.480 1.00 97.62 192 GLY A O 1
ATOM 1499 N N . GLY A 1 193 ? 2.195 1.908 2.303 1.00 97.94 193 GLY A N 1
ATOM 1500 C CA . GLY A 1 193 ? 1.485 1.317 3.449 1.00 97.94 193 GLY A CA 1
ATOM 1501 C C . GLY A 1 193 ? 0.886 2.359 4.408 1.00 97.94 193 GLY A C 1
ATOM 1502 O O . GLY A 1 193 ? -0.095 2.098 5.107 1.00 97.94 193 GLY A O 1
ATOM 1503 N N . ASN A 1 194 ? 1.423 3.584 4.414 1.00 98.62 194 ASN A N 1
ATOM 1504 C CA . ASN A 1 194 ? 0.879 4.692 5.190 1.00 98.62 194 ASN A CA 1
ATOM 1505 C C . ASN A 1 194 ? -0.038 5.624 4.379 1.00 98.62 194 ASN A C 1
ATOM 1507 O O . ASN A 1 194 ? -0.292 6.739 4.824 1.00 98.62 194 ASN A O 1
ATOM 1511 N N . PHE A 1 195 ? -0.524 5.213 3.208 1.00 98.69 195 PHE A N 1
ATOM 1512 C CA . PHE A 1 195 ? -1.374 6.039 2.354 1.00 98.69 195 PHE A CA 1
ATOM 1513 C C . PHE A 1 195 ? -2.571 5.251 1.820 1.00 98.69 195 PHE A C 1
ATOM 1515 O O . PHE A 1 195 ? -2.433 4.126 1.353 1.00 98.69 195 PHE A O 1
ATOM 1522 N N . MET A 1 196 ? -3.758 5.856 1.861 1.00 98.56 196 MET A N 1
ATOM 1523 C CA . MET A 1 196 ? -4.958 5.330 1.202 1.00 98.56 196 MET A CA 1
ATOM 1524 C C . MET A 1 196 ? -5.821 6.485 0.701 1.00 98.56 196 MET A C 1
ATOM 1526 O O . MET A 1 196 ? -6.054 7.433 1.452 1.00 98.56 196 MET A O 1
ATOM 1530 N N . SER A 1 197 ? -6.335 6.402 -0.528 1.00 98.44 197 SER A N 1
ATOM 1531 C CA . SER A 1 197 ? -7.276 7.383 -1.086 1.00 98.44 197 SER A CA 1
ATOM 1532 C C . SER A 1 197 ? -8.675 6.795 -1.247 1.00 98.44 197 SER A C 1
ATOM 1534 O O . SER A 1 197 ? -8.822 5.614 -1.549 1.00 98.44 197 SER A O 1
ATOM 1536 N N . ASP A 1 198 ? -9.694 7.640 -1.069 1.00 98.31 198 ASP A N 1
ATOM 1537 C CA . ASP A 1 198 ? -11.092 7.304 -1.362 1.00 98.31 198 ASP A CA 1
ATOM 1538 C C . ASP A 1 198 ? -11.442 7.420 -2.856 1.00 98.31 198 ASP A C 1
ATOM 1540 O O . ASP A 1 198 ? -12.591 7.219 -3.234 1.00 98.31 198 ASP A O 1
ATOM 1544 N N . GLY A 1 199 ? -10.484 7.805 -3.710 1.00 97.75 199 GLY A N 1
ATOM 1545 C CA . GLY A 1 199 ? -10.721 8.035 -5.137 1.00 97.75 199 GLY A CA 1
ATOM 1546 C C . GLY A 1 199 ? -11.505 9.317 -5.448 1.00 97.75 199 GLY A C 1
ATOM 1547 O O . GLY A 1 199 ? -11.679 9.658 -6.618 1.00 97.75 199 GLY A O 1
ATOM 1548 N N . ALA A 1 200 ? -11.943 10.060 -4.430 1.00 97.19 200 ALA A N 1
ATOM 1549 C CA . ALA A 1 200 ? -12.815 11.229 -4.517 1.00 97.19 200 ALA A CA 1
ATOM 1550 C C . ALA A 1 200 ? -12.187 12.482 -3.873 1.00 97.19 200 ALA A C 1
ATOM 1552 O O . ALA A 1 200 ? -12.887 13.403 -3.442 1.00 97.19 200 ALA A O 1
ATOM 1553 N N . GLY A 1 201 ? -10.852 12.533 -3.826 1.00 97.12 201 GLY A N 1
ATOM 1554 C CA . GLY A 1 201 ? -10.082 13.681 -3.345 1.00 97.12 201 GLY A CA 1
ATOM 1555 C C . GLY A 1 201 ? -9.820 13.689 -1.837 1.00 97.12 201 GLY A C 1
ATOM 1556 O O . GLY A 1 201 ? -9.233 14.655 -1.341 1.00 97.12 201 GLY A O 1
ATOM 1557 N N . THR A 1 202 ? -10.195 12.638 -1.101 1.00 98.62 202 THR A N 1
ATOM 1558 C CA . THR A 1 202 ? -9.735 12.415 0.275 1.00 98.62 202 THR A CA 1
ATOM 1559 C C . THR A 1 202 ? -8.619 11.380 0.295 1.00 98.62 202 THR A C 1
ATOM 1561 O O . THR A 1 202 ? -8.637 10.391 -0.441 1.00 98.62 202 THR A O 1
ATOM 1564 N N . ALA A 1 203 ? -7.652 11.577 1.183 1.00 98.69 203 ALA A N 1
ATOM 1565 C CA . ALA A 1 203 ? -6.718 10.524 1.548 1.00 98.69 203 ALA A CA 1
ATOM 1566 C C . ALA A 1 203 ? -6.488 10.476 3.055 1.00 98.69 203 ALA A C 1
ATOM 1568 O O . ALA A 1 203 ? -6.787 11.432 3.777 1.00 98.69 203 ALA A O 1
ATOM 1569 N N . PHE A 1 204 ? -5.938 9.354 3.502 1.00 98.81 204 PHE A N 1
ATOM 1570 C CA . PHE A 1 204 ? -5.634 9.051 4.887 1.00 98.81 204 PHE A CA 1
ATOM 1571 C C . PHE A 1 204 ? -4.170 8.651 5.030 1.00 98.81 204 PHE A C 1
ATOM 1573 O O . PHE A 1 204 ? -3.622 7.968 4.166 1.00 98.81 204 PHE A O 1
ATOM 1580 N N . SER A 1 205 ? -3.570 9.042 6.148 1.00 98.81 205 SER A N 1
ATOM 1581 C CA . SER A 1 205 ? -2.283 8.533 6.622 1.00 98.81 205 SER A CA 1
ATOM 1582 C C . SER A 1 205 ? -2.202 8.635 8.141 1.00 98.81 205 SER A C 1
ATOM 1584 O O . SER A 1 205 ? -3.054 9.247 8.796 1.00 98.81 205 SER A O 1
ATOM 1586 N N . SER A 1 206 ? -1.140 8.094 8.729 1.00 98.56 206 SER A N 1
ATOM 1587 C CA . SER A 1 206 ? -0.724 8.506 10.066 1.00 98.56 206 SER A CA 1
ATOM 1588 C C . SER A 1 206 ? 0.042 9.835 10.015 1.00 98.56 206 SER A C 1
ATOM 1590 O O . SER A 1 206 ? 0.475 10.295 8.953 1.00 98.56 206 SER A O 1
ATOM 1592 N N . GLU A 1 207 ? 0.252 10.453 11.175 1.00 98.25 207 GLU A N 1
ATOM 1593 C CA . GLU A 1 207 ? 1.073 11.657 11.333 1.00 98.25 207 GLU A CA 1
ATOM 1594 C C . GLU A 1 207 ? 2.566 11.432 11.017 1.00 98.25 207 GLU A C 1
ATOM 1596 O O . GLU A 1 207 ? 3.294 12.416 10.873 1.00 98.25 207 GLU A O 1
ATOM 1601 N N . LEU A 1 208 ? 3.007 10.185 10.777 1.00 98.06 208 LEU A N 1
ATOM 1602 C CA . LEU A 1 208 ? 4.370 9.858 10.337 1.00 98.06 208 LEU A CA 1
ATOM 1603 C C . LEU A 1 208 ? 4.804 10.691 9.120 1.00 98.06 208 LEU A C 1
ATOM 1605 O O . LEU A 1 208 ? 5.928 11.182 9.088 1.00 98.06 208 LEU A O 1
ATOM 1609 N N . VAL A 1 209 ? 3.908 10.938 8.153 1.00 98.44 209 VAL A N 1
ATOM 1610 C CA . VAL A 1 209 ? 4.227 11.758 6.967 1.00 98.44 209 VAL A CA 1
ATOM 1611 C C . VAL A 1 209 ? 4.672 13.178 7.343 1.00 98.44 209 VAL A C 1
ATOM 1613 O O . VAL A 1 209 ? 5.541 13.761 6.697 1.00 98.44 209 VAL A O 1
ATOM 1616 N N . VAL A 1 210 ? 4.119 13.751 8.414 1.00 98.31 210 VAL A N 1
ATOM 1617 C CA . VAL A 1 210 ? 4.518 15.073 8.914 1.00 98.31 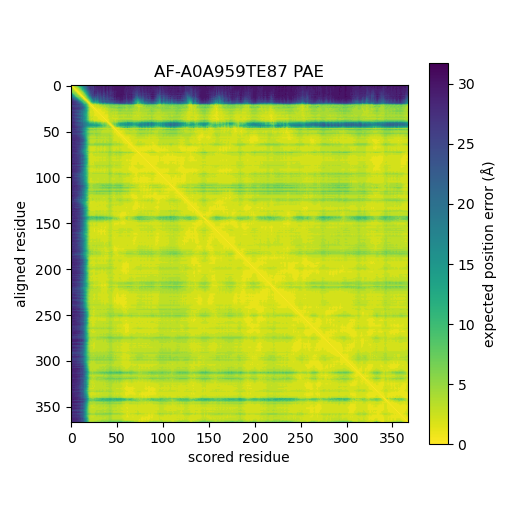210 VAL A CA 1
ATOM 1618 C C . VAL A 1 210 ? 5.834 14.982 9.679 1.00 98.31 210 VAL A C 1
ATOM 1620 O O . VAL A 1 210 ? 6.684 15.858 9.534 1.00 98.31 210 VAL A O 1
ATOM 1623 N N . GLU A 1 211 ? 6.022 13.933 10.476 1.00 97.62 211 GLU A N 1
ATOM 1624 C CA . GLU A 1 211 ? 7.247 13.710 11.251 1.00 97.62 211 GLU A CA 1
ATOM 1625 C C . GLU A 1 211 ? 8.473 13.498 10.347 1.00 97.62 211 GLU A C 1
ATOM 1627 O O . GLU A 1 211 ? 9.538 14.071 10.604 1.00 97.62 211 GLU A O 1
ATOM 1632 N N . GLU A 1 212 ? 8.312 12.730 9.266 1.00 97.75 212 GLU A N 1
ATOM 1633 C CA . GLU A 1 212 ? 9.372 12.388 8.310 1.00 97.75 212 GLU A CA 1
ATOM 1634 C C . GLU A 1 212 ? 9.693 13.509 7.323 1.00 97.75 212 GLU A C 1
ATOM 1636 O O . GLU A 1 212 ? 10.801 13.538 6.792 1.00 97.75 212 GLU A O 1
ATOM 1641 N N . ASN A 1 213 ? 8.767 14.446 7.100 1.00 98.44 213 ASN A N 1
ATOM 1642 C CA . ASN A 1 213 ? 9.009 15.622 6.261 1.00 98.44 213 ASN A CA 1
ATOM 1643 C C . ASN A 1 213 ? 9.307 16.896 7.071 1.00 98.44 213 ASN A C 1
ATOM 1645 O O . ASN A 1 213 ? 9.755 17.895 6.505 1.00 98.44 213 ASN A O 1
ATOM 1649 N N . GLY A 1 214 ? 9.079 16.877 8.386 1.00 98.00 214 GLY A N 1
ATOM 1650 C CA . GLY A 1 214 ? 9.310 17.992 9.299 1.00 98.00 214 GLY A CA 1
ATOM 1651 C C . GLY A 1 214 ? 10.772 18.157 9.735 1.00 98.00 214 GLY A C 1
ATOM 1652 O O . GLY A 1 214 ? 11.687 17.614 9.119 1.00 98.00 214 GLY A O 1
ATOM 1653 N N . PRO A 1 215 ? 11.035 18.912 10.820 1.00 97.06 215 PRO A N 1
ATOM 1654 C CA . PRO A 1 215 ? 12.395 19.162 11.317 1.00 97.06 215 PRO A CA 1
ATOM 1655 C C . PRO A 1 215 ? 13.168 17.906 11.752 1.00 97.06 215 PRO A C 1
ATOM 1657 O O . PRO A 1 215 ? 14.393 17.942 11.842 1.00 97.06 215 PRO A O 1
ATOM 1660 N N . SER A 1 216 ? 12.454 16.821 12.061 1.00 95.00 216 SER A N 1
ATOM 1661 C CA . SER A 1 216 ? 12.995 15.497 12.392 1.00 95.00 216 SER A CA 1
ATOM 1662 C C . SER A 1 216 ? 13.256 14.613 11.169 1.00 95.00 216 SER A C 1
ATOM 1664 O O . SER A 1 216 ? 13.858 13.549 11.322 1.00 95.00 216 SER A O 1
ATOM 1666 N N . GLY A 1 217 ? 12.824 15.039 9.979 1.00 95.69 217 GLY A N 1
ATOM 1667 C CA . GLY A 1 217 ? 12.975 14.300 8.733 1.00 95.69 217 GLY A CA 1
ATOM 1668 C C . GLY A 1 217 ? 14.433 14.012 8.390 1.00 95.69 217 GLY A C 1
ATOM 1669 O O . GLY A 1 217 ? 15.307 14.872 8.521 1.00 95.69 217 GLY A O 1
ATOM 1670 N N . GLN A 1 218 ? 14.710 12.774 7.975 1.00 95.25 218 GLN A N 1
ATOM 1671 C CA . GLN A 1 218 ? 16.072 12.316 7.670 1.00 95.25 218 GLN A CA 1
ATOM 1672 C C . GLN A 1 218 ? 16.297 12.044 6.175 1.00 95.25 218 GLN A C 1
ATOM 1674 O O . GLN A 1 218 ? 17.446 11.982 5.733 1.00 95.25 218 GLN A O 1
ATOM 1679 N N . PHE A 1 219 ? 15.218 11.891 5.400 1.00 95.19 219 PHE A N 1
ATOM 1680 C CA . PHE A 1 219 ? 15.253 11.405 4.017 1.00 95.19 219 PHE A CA 1
ATOM 1681 C C . PHE A 1 219 ? 15.002 12.493 2.965 1.00 95.19 219 PHE A C 1
ATOM 1683 O O . PHE A 1 219 ? 15.500 12.378 1.845 1.00 95.19 219 PHE A O 1
ATOM 1690 N N . ASN A 1 220 ? 14.279 13.554 3.308 1.00 92.69 220 ASN A N 1
ATOM 1691 C CA . ASN A 1 220 ? 14.124 14.763 2.503 1.00 92.69 220 ASN A CA 1
ATOM 1692 C C . ASN A 1 220 ? 15.286 15.744 2.733 1.00 92.69 220 ASN A C 1
ATOM 1694 O O . ASN A 1 220 ? 16.010 15.691 3.729 1.00 92.69 220 ASN A O 1
ATOM 1698 N N . GLN A 1 221 ? 15.457 16.663 1.789 1.00 91.88 221 GLN A N 1
ATOM 1699 C CA . GLN A 1 221 ? 16.337 17.826 1.900 1.00 91.88 221 GLN A CA 1
ATOM 1700 C C . GLN A 1 221 ? 15.573 19.066 2.383 1.00 91.88 221 GLN A C 1
ATOM 1702 O O . GLN A 1 221 ? 16.150 19.928 3.048 1.00 91.88 221 GLN A O 1
ATOM 1707 N N . THR A 1 222 ? 14.283 19.156 2.063 1.00 94.88 222 THR A N 1
ATOM 1708 C CA . THR A 1 222 ? 13.434 20.309 2.367 1.00 94.88 222 THR A CA 1
ATOM 1709 C C . THR A 1 222 ? 12.544 20.021 3.572 1.00 94.88 222 THR A C 1
ATOM 1711 O O . THR A 1 222 ? 11.621 19.216 3.485 1.00 94.88 222 THR A O 1
ATOM 1714 N N . VAL A 1 223 ? 12.770 20.719 4.688 1.00 97.25 223 VAL A N 1
ATOM 1715 C CA . VAL A 1 223 ? 11.872 20.673 5.856 1.00 97.25 223 VAL A CA 1
ATOM 1716 C C . VAL A 1 223 ? 10.523 21.297 5.499 1.00 97.25 223 VAL A C 1
ATOM 1718 O O . VAL A 1 223 ? 10.487 22.416 4.990 1.00 97.25 223 VAL A O 1
ATOM 1721 N N . ARG A 1 224 ? 9.428 20.597 5.809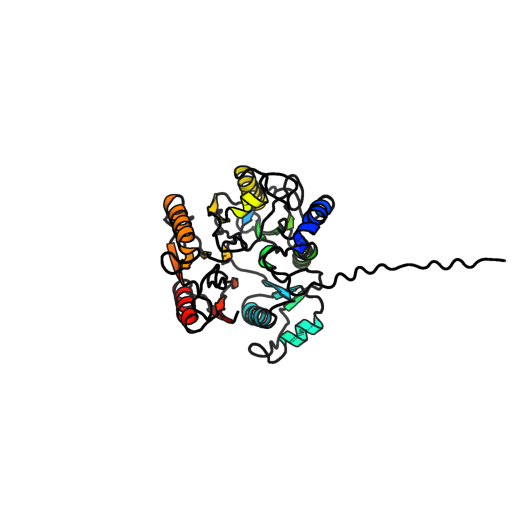 1.00 97.56 224 ARG A N 1
ATOM 1722 C CA . ARG A 1 224 ? 8.052 21.031 5.545 1.00 97.56 224 ARG A CA 1
ATOM 1723 C C . ARG A 1 224 ? 7.220 21.142 6.811 1.00 97.56 224 ARG A C 1
ATOM 1725 O O . ARG A 1 224 ? 7.330 20.359 7.750 1.00 97.56 224 ARG A O 1
ATOM 1732 N N . THR A 1 225 ? 6.335 22.121 6.801 1.00 98.31 225 THR A N 1
ATOM 1733 C CA . THR A 1 225 ? 5.200 22.226 7.710 1.00 98.31 225 THR A CA 1
ATOM 1734 C C . THR A 1 225 ? 4.081 21.268 7.280 1.00 98.31 225 THR A C 1
ATOM 1736 O O . THR A 1 225 ? 4.022 20.874 6.113 1.00 98.31 225 THR A O 1
ATOM 1739 N N . PRO A 1 226 ? 3.127 20.938 8.172 1.00 98.31 226 PRO A N 1
ATOM 1740 C CA . PRO A 1 226 ? 1.963 20.133 7.798 1.00 98.31 226 PRO A CA 1
ATOM 1741 C C . PRO A 1 226 ? 1.185 20.700 6.598 1.00 98.31 226 PRO A C 1
ATOM 1743 O O . PRO A 1 226 ? 0.786 19.952 5.718 1.00 98.31 226 PRO A O 1
ATOM 1746 N N . ALA A 1 227 ? 1.029 22.027 6.515 1.00 98.44 227 ALA A N 1
ATOM 1747 C CA . ALA A 1 227 ? 0.324 22.673 5.404 1.00 98.44 227 ALA A CA 1
ATOM 1748 C C . ALA A 1 227 ? 1.080 22.563 4.065 1.00 98.44 227 ALA A C 1
ATOM 1750 O O . ALA A 1 227 ? 0.466 22.520 2.998 1.00 98.44 227 ALA A O 1
ATOM 1751 N N . GLU A 1 228 ? 2.413 22.517 4.103 1.00 98.50 228 GLU A N 1
ATOM 1752 C CA . GLU A 1 228 ? 3.229 22.270 2.911 1.00 98.50 228 GLU A CA 1
ATOM 1753 C C . GLU A 1 228 ? 3.152 20.805 2.479 1.00 98.50 228 GLU A C 1
ATOM 1755 O O . GLU A 1 228 ? 3.089 20.551 1.281 1.00 98.50 228 GLU A O 1
ATOM 1760 N N . VAL A 1 229 ? 3.082 19.852 3.418 1.00 98.62 229 VAL A N 1
ATOM 1761 C CA . VAL A 1 229 ? 2.776 18.444 3.101 1.00 98.62 229 VAL A CA 1
ATOM 1762 C C . VAL A 1 229 ? 1.406 18.340 2.426 1.00 98.62 229 VAL A C 1
ATOM 1764 O O . VAL A 1 229 ? 1.314 17.780 1.339 1.00 98.62 229 VAL A O 1
ATOM 1767 N N . ASP A 1 230 ? 0.366 18.962 2.991 1.00 98.69 230 ASP A N 1
ATOM 1768 C CA . ASP A 1 230 ? -0.974 18.971 2.387 1.00 98.69 230 ASP A CA 1
ATOM 1769 C C . ASP A 1 230 ? -0.951 19.596 0.972 1.00 98.69 230 ASP A C 1
ATOM 1771 O O . ASP A 1 230 ? -1.606 19.106 0.053 1.00 98.69 230 ASP A O 1
ATOM 1775 N N . SER A 1 231 ? -0.137 20.638 0.759 1.00 98.50 231 SER A N 1
ATOM 1776 C CA . SER A 1 231 ? 0.047 21.255 -0.564 1.00 98.50 231 SER A CA 1
ATOM 1777 C C . SER A 1 231 ? 0.723 20.312 -1.565 1.00 98.50 231 SER A C 1
ATOM 1779 O O . SER A 1 231 ? 0.322 20.282 -2.725 1.00 98.50 231 SER A O 1
ATOM 1781 N N . MET A 1 232 ? 1.707 19.516 -1.132 1.00 98.44 232 MET A N 1
ATOM 1782 C CA . MET A 1 232 ? 2.354 18.499 -1.971 1.00 98.44 232 MET A CA 1
ATOM 1783 C C . MET A 1 232 ? 1.361 17.421 -2.412 1.00 98.44 232 MET A C 1
ATOM 1785 O O . MET A 1 232 ? 1.269 17.138 -3.607 1.00 98.44 232 MET A O 1
ATOM 1789 N N . MET A 1 233 ? 0.576 16.887 -1.469 1.00 98.69 233 MET A N 1
ATOM 1790 C CA . MET A 1 233 ? -0.467 15.897 -1.763 1.00 98.69 233 MET A CA 1
ATOM 1791 C C . MET A 1 233 ? -1.513 16.475 -2.720 1.00 98.69 233 MET A C 1
ATOM 1793 O O . MET A 1 233 ? -1.911 15.834 -3.687 1.00 98.69 233 MET A O 1
ATOM 1797 N N . LYS A 1 234 ? -1.909 17.734 -2.538 1.00 98.56 234 LYS A N 1
ATOM 1798 C CA . LYS A 1 234 ? -2.816 18.389 -3.479 1.00 98.56 234 LYS A CA 1
ATOM 1799 C C . LYS A 1 234 ? -2.211 18.540 -4.877 1.00 98.56 234 LYS A C 1
ATOM 1801 O O . LYS A 1 234 ? -2.861 18.208 -5.863 1.00 98.56 234 LYS A O 1
ATOM 1806 N N . TRP A 1 235 ? -0.989 19.060 -4.983 1.00 98.12 235 TRP A N 1
ATOM 1807 C CA . TRP A 1 235 ? -0.373 19.381 -6.273 1.00 98.12 235 TRP A CA 1
ATOM 1808 C C . TRP A 1 235 ? -0.032 18.152 -7.107 1.00 98.12 235 TRP A C 1
ATOM 1810 O O . TRP A 1 235 ? -0.225 18.191 -8.318 1.00 98.12 235 TRP A O 1
ATOM 1820 N N . PHE A 1 236 ? 0.485 17.093 -6.483 1.00 98.31 236 PHE A N 1
ATOM 1821 C CA . PHE A 1 236 ? 0.911 15.891 -7.199 1.00 98.31 236 PHE A CA 1
ATOM 1822 C C . PHE A 1 236 ? -0.180 14.832 -7.306 1.00 98.31 236 PHE A C 1
ATOM 1824 O O . PHE A 1 236 ? -0.162 14.086 -8.276 1.00 98.31 236 PHE A O 1
ATOM 1831 N N . MET A 1 237 ? -1.113 14.780 -6.349 1.00 98.31 237 MET A N 1
ATOM 1832 C CA . MET A 1 237 ? -2.062 13.670 -6.200 1.00 98.31 237 MET A CA 1
ATOM 1833 C C . MET A 1 237 ? -3.535 14.089 -6.257 1.00 98.31 237 MET A C 1
ATOM 1835 O O . MET A 1 237 ? -4.422 13.236 -6.270 1.00 98.31 237 MET A O 1
ATOM 1839 N N . GLY A 1 238 ? -3.831 15.391 -6.297 1.00 98.06 238 GLY A N 1
ATOM 1840 C CA . GLY A 1 238 ? -5.213 15.876 -6.336 1.00 98.06 238 GLY A CA 1
ATOM 1841 C C . GLY A 1 238 ? -5.974 15.646 -5.031 1.00 98.06 238 GLY A C 1
ATOM 1842 O O . GLY A 1 238 ? -7.202 15.660 -5.022 1.00 98.06 238 GLY A O 1
ATOM 1843 N N . ILE A 1 239 ? -5.260 15.425 -3.923 1.00 98.62 239 ILE A N 1
ATOM 1844 C CA . ILE A 1 239 ? -5.873 15.250 -2.608 1.00 98.62 239 ILE A CA 1
ATOM 1845 C C . ILE A 1 239 ? -6.299 16.617 -2.072 1.00 98.62 239 ILE A C 1
ATOM 1847 O O . ILE A 1 239 ? -5.474 17.450 -1.701 1.00 98.62 239 ILE A O 1
ATOM 1851 N N . GLU A 1 240 ? -7.605 16.849 -2.033 1.00 97.62 240 GLU A N 1
ATOM 1852 C CA . GLU A 1 240 ? -8.221 18.079 -1.531 1.00 97.62 240 GLU A CA 1
ATOM 1853 C C . GLU A 1 240 ? -8.383 18.061 -0.007 1.00 97.62 240 GLU A C 1
ATOM 1855 O O . GLU A 1 240 ? -8.324 19.104 0.649 1.00 97.62 240 GLU A O 1
ATOM 1860 N N . ARG A 1 241 ? -8.566 16.869 0.569 1.00 98.06 241 ARG A N 1
ATOM 1861 C CA . ARG A 1 241 ? -8.708 16.662 2.009 1.00 98.06 241 ARG A CA 1
ATOM 1862 C C . ARG A 1 241 ? -7.766 15.562 2.477 1.00 98.06 241 ARG A C 1
ATOM 1864 O O . ARG A 1 241 ? -7.996 14.392 2.193 1.00 98.06 241 ARG A O 1
ATOM 1871 N N . TYR A 1 242 ? -6.745 15.932 3.245 1.00 98.56 242 TYR A N 1
ATOM 1872 C CA . TYR A 1 242 ? -5.805 14.963 3.800 1.00 98.56 242 TYR A CA 1
ATOM 1873 C C . TYR A 1 242 ? -6.047 14.736 5.297 1.00 98.56 242 TYR A C 1
ATOM 1875 O O . TYR A 1 242 ? -5.851 15.638 6.113 1.00 98.56 242 TYR A O 1
ATOM 1883 N N . VAL A 1 243 ? -6.528 13.545 5.656 1.00 98.50 243 VAL A N 1
ATOM 1884 C CA . VAL A 1 243 ? -6.855 13.159 7.033 1.00 98.50 243 VAL A CA 1
ATOM 1885 C C . VAL A 1 243 ? -5.665 12.430 7.646 1.00 98.50 243 VAL A C 1
ATOM 1887 O O . VAL A 1 243 ? -5.248 11.384 7.160 1.00 98.50 243 VAL A O 1
ATOM 1890 N N . ARG A 1 244 ? -5.125 12.970 8.740 1.00 98.19 244 ARG A N 1
ATOM 1891 C CA . ARG A 1 244 ? -3.963 12.401 9.431 1.00 98.19 244 ARG A CA 1
ATOM 1892 C C . ARG A 1 244 ? -4.354 11.948 10.830 1.00 98.19 244 ARG A C 1
ATOM 1894 O O . ARG A 1 244 ? -4.937 12.723 11.583 1.00 98.19 244 ARG A O 1
ATOM 1901 N N . MET A 1 245 ? -4.058 10.695 11.156 1.00 97.88 245 MET A N 1
ATOM 1902 C CA . MET A 1 245 ? -4.304 10.104 12.474 1.00 97.88 245 MET A CA 1
ATOM 1903 C C . MET A 1 245 ? -3.020 10.057 13.295 1.00 97.88 245 MET A C 1
ATOM 1905 O O . MET A 1 245 ? -1.948 9.802 12.747 1.00 97.88 245 MET A O 1
ATOM 1909 N N . SER A 1 246 ? -3.117 10.222 14.612 1.00 98.25 246 SER A N 1
ATOM 1910 C CA . SER A 1 246 ? -1.946 10.038 15.468 1.00 98.25 246 SER A CA 1
ATOM 1911 C C . SER A 1 246 ? -1.409 8.614 15.373 1.00 98.25 246 SER A C 1
ATOM 1913 O O . SER A 1 246 ? -2.169 7.648 15.250 1.00 98.25 246 SER A O 1
ATOM 1915 N N . THR A 1 247 ? -0.084 8.496 15.405 1.00 97.81 247 THR A N 1
ATOM 1916 C CA . THR A 1 247 ? 0.613 7.214 15.299 1.00 97.81 247 THR A CA 1
ATOM 1917 C C . THR A 1 247 ? 0.229 6.282 16.449 1.00 97.81 247 THR A C 1
ATOM 1919 O O . THR A 1 247 ? -0.091 6.714 17.562 1.00 97.81 247 THR A O 1
ATOM 1922 N N . LEU A 1 248 ? 0.219 4.976 16.177 1.00 97.62 248 LEU A N 1
ATOM 1923 C CA . LEU A 1 248 ? -0.083 3.980 17.199 1.00 97.62 248 LEU A CA 1
ATOM 1924 C C . LEU A 1 248 ? 1.185 3.637 18.009 1.00 97.62 248 LEU A C 1
ATOM 1926 O O . LEU A 1 248 ? 2.242 3.441 17.405 1.00 97.62 248 LEU A O 1
ATOM 1930 N N . PRO A 1 249 ? 1.114 3.542 19.352 1.00 96.94 249 PRO A N 1
ATOM 1931 C CA . PRO A 1 249 ? 2.286 3.331 20.209 1.00 96.94 249 PRO A CA 1
ATOM 1932 C C . PRO A 1 249 ? 3.116 2.071 19.932 1.00 96.94 249 PRO A C 1
ATOM 1934 O O . PRO A 1 249 ? 4.318 2.068 20.205 1.00 96.94 249 PRO A O 1
ATOM 1937 N N . TYR A 1 250 ? 2.485 0.988 19.473 1.00 96.88 250 TYR A N 1
ATOM 1938 C CA . TYR A 1 250 ? 3.115 -0.324 19.311 1.00 96.88 250 TYR A CA 1
ATOM 1939 C C . TYR A 1 250 ? 3.158 -0.822 17.864 1.00 96.88 250 TYR A C 1
ATOM 1941 O O . TYR A 1 250 ? 3.792 -1.849 17.604 1.00 96.88 250 TYR A O 1
ATOM 1949 N N . ASP A 1 251 ? 2.541 -0.100 16.929 1.00 93.62 251 ASP A N 1
ATOM 1950 C CA . ASP A 1 251 ? 2.803 -0.254 15.501 1.00 93.62 251 ASP A CA 1
ATOM 1951 C C . ASP A 1 251 ? 4.202 0.293 15.200 1.00 93.62 251 ASP A C 1
ATOM 1953 O O . ASP A 1 251 ? 4.417 1.501 15.156 1.00 93.62 251 ASP A O 1
ATOM 1957 N N . GLY A 1 252 ? 5.172 -0.603 15.018 1.00 90.88 252 GLY A N 1
ATOM 1958 C CA . GLY A 1 252 ? 6.587 -0.249 14.879 1.00 90.88 252 GLY A CA 1
ATOM 1959 C C . GLY A 1 252 ? 6.961 0.493 13.592 1.00 90.88 252 GLY A C 1
ATOM 1960 O O . GLY A 1 252 ? 8.114 0.908 13.473 1.00 90.88 252 GLY A O 1
ATOM 1961 N N . ILE A 1 253 ? 6.035 0.633 12.637 1.00 95.00 253 ILE A N 1
ATOM 1962 C CA . ILE A 1 253 ? 6.231 1.412 11.402 1.00 95.00 253 ILE A CA 1
ATOM 1963 C C . ILE A 1 253 ? 5.200 2.525 11.222 1.00 95.00 253 ILE A C 1
ATOM 1965 O O . ILE A 1 253 ? 5.367 3.337 10.321 1.00 95.00 253 ILE A O 1
ATOM 1969 N N . HIS A 1 254 ? 4.186 2.600 12.088 1.00 97.06 254 HIS A N 1
ATOM 1970 C CA . HIS A 1 254 ? 3.146 3.631 12.081 1.00 97.06 254 HIS A CA 1
ATOM 1971 C C . HIS A 1 254 ? 2.369 3.728 10.757 1.00 97.06 254 HIS A C 1
ATOM 1973 O O . HIS A 1 254 ? 1.999 4.826 10.336 1.00 97.06 254 HIS A O 1
ATOM 1979 N N . HIS A 1 255 ? 2.130 2.599 10.092 1.00 98.31 255 HIS A N 1
ATOM 1980 C CA . HIS A 1 255 ? 1.400 2.550 8.828 1.00 98.31 255 HIS A CA 1
ATOM 1981 C C . HIS A 1 255 ? -0.096 2.310 9.067 1.00 98.31 255 HIS A C 1
ATOM 1983 O O . HIS A 1 255 ? -0.500 1.491 9.896 1.00 98.31 255 HIS A O 1
ATOM 1989 N N . ILE A 1 256 ? -0.949 3.011 8.316 1.00 98.56 256 ILE A N 1
ATOM 1990 C CA . ILE A 1 256 ? -2.402 2.837 8.441 1.00 98.56 256 ILE A CA 1
ATOM 1991 C C . ILE A 1 256 ? -2.896 1.484 7.934 1.00 98.56 256 ILE A C 1
ATOM 1993 O O . ILE A 1 256 ? -3.848 0.950 8.498 1.00 98.56 256 ILE A O 1
ATOM 1997 N N . ASP A 1 257 ? -2.215 0.871 6.964 1.00 98.44 257 ASP A N 1
ATOM 1998 C CA . ASP A 1 257 ? -2.551 -0.461 6.446 1.00 98.44 257 ASP A CA 1
ATOM 1999 C C . ASP A 1 257 ? -2.391 -1.599 7.470 1.00 98.44 257 ASP A C 1
ATOM 2001 O O . ASP A 1 257 ? -2.842 -2.724 7.233 1.00 98.44 257 ASP A O 1
ATOM 2005 N N . MET A 1 258 ? -1.797 -1.313 8.631 1.00 97.56 258 MET A N 1
ATOM 2006 C CA . MET A 1 258 ? -1.691 -2.254 9.740 1.00 97.56 258 MET A CA 1
ATOM 2007 C C . MET A 1 258 ? -2.947 -2.292 10.618 1.00 97.56 258 MET A C 1
ATOM 2009 O O . MET A 1 258 ? -3.127 -3.232 11.398 1.00 97.56 258 MET A O 1
ATOM 2013 N N . HIS A 1 259 ? -3.847 -1.315 10.502 1.00 98.00 259 HIS A N 1
ATOM 2014 C CA . HIS A 1 259 ? -5.006 -1.198 11.391 1.00 98.00 259 HIS A CA 1
ATOM 2015 C C . HIS A 1 259 ? -6.277 -0.654 10.733 1.00 98.00 259 HIS A C 1
ATOM 2017 O O . HIS A 1 259 ? -7.334 -0.712 11.359 1.00 98.00 259 HIS A O 1
ATOM 2023 N N . MET A 1 260 ? -6.208 -0.154 9.502 1.00 98.25 260 MET A N 1
ATOM 2024 C CA . MET A 1 260 ? -7.329 0.427 8.774 1.00 98.25 260 MET A CA 1
ATOM 2025 C C . MET A 1 260 ? -7.264 0.064 7.283 1.00 98.25 260 MET A C 1
ATOM 2027 O O . MET A 1 260 ? -6.185 -0.113 6.728 1.00 98.25 260 MET A O 1
ATOM 2031 N N . LYS A 1 261 ? -8.427 -0.038 6.635 1.00 98.69 261 LYS A N 1
ATOM 2032 C CA . LYS A 1 261 ? -8.586 -0.184 5.185 1.00 98.69 261 LYS A CA 1
ATOM 2033 C C . LYS A 1 261 ? -9.845 0.560 4.735 1.00 98.69 261 LYS A C 1
ATOM 2035 O O . LYS A 1 261 ? -10.880 0.438 5.389 1.00 98.69 261 LYS A O 1
ATOM 2040 N N . LEU A 1 262 ? -9.773 1.304 3.634 1.00 98.56 262 LEU A N 1
ATOM 2041 C CA . LEU A 1 262 ? -10.974 1.790 2.947 1.00 98.56 262 LEU A CA 1
ATOM 2042 C C . LEU A 1 262 ? -11.580 0.640 2.136 1.00 98.56 262 LEU A C 1
ATOM 2044 O O . LEU A 1 262 ? -10.861 -0.004 1.372 1.00 98.56 262 LEU A O 1
ATOM 2048 N N . LEU A 1 263 ? -12.867 0.354 2.339 1.00 98.56 263 LEU A N 1
ATOM 2049 C CA . LEU A 1 263 ? -13.583 -0.675 1.569 1.00 98.56 263 LEU A CA 1
ATOM 2050 C C . LEU A 1 263 ? -14.338 -0.089 0.371 1.00 98.56 263 LEU A C 1
ATOM 2052 O O . LEU A 1 263 ? -14.527 -0.781 -0.625 1.00 98.56 263 LEU A O 1
ATOM 2056 N N . ASP A 1 264 ? -14.751 1.167 0.507 1.00 98.25 264 ASP A N 1
ATOM 2057 C CA . ASP A 1 264 ? -15.392 2.016 -0.492 1.00 98.25 264 ASP A CA 1
ATOM 2058 C C . ASP A 1 264 ? -15.221 3.492 -0.060 1.00 98.25 264 ASP A C 1
ATOM 2060 O O . ASP A 1 264 ? -14.443 3.806 0.852 1.00 98.25 264 ASP A O 1
ATOM 2064 N N . GLU A 1 265 ? -15.934 4.412 -0.709 1.00 97.50 265 GLU A N 1
ATOM 2065 C CA . GLU A 1 265 ? -15.851 5.855 -0.480 1.00 97.50 265 GLU A CA 1
ATOM 2066 C C . GLU A 1 265 ? -16.331 6.320 0.915 1.00 97.50 265 GLU A C 1
ATOM 2068 O O . GLU A 1 265 ? -16.082 7.470 1.306 1.00 97.50 265 GLU A O 1
ATOM 2073 N N . GLU A 1 266 ? -17.043 5.479 1.674 1.00 97.81 266 GLU A N 1
ATOM 2074 C CA . GLU A 1 266 ? -17.623 5.839 2.974 1.00 97.81 266 GLU A CA 1
ATOM 2075 C C . GLU A 1 266 ? -17.410 4.823 4.104 1.00 97.81 266 GLU A C 1
ATOM 2077 O O . GLU A 1 266 ? -17.723 5.135 5.256 1.00 97.81 266 GLU A O 1
ATOM 2082 N N . THR A 1 267 ? -16.807 3.669 3.824 1.00 98.62 267 THR A N 1
ATOM 2083 C CA . THR A 1 267 ? -16.662 2.560 4.770 1.00 98.62 267 THR A CA 1
ATOM 2084 C C . THR A 1 267 ? -15.209 2.336 5.178 1.00 98.62 267 THR A C 1
ATOM 2086 O O . THR A 1 267 ? -14.346 1.987 4.368 1.00 98.62 267 THR A O 1
ATOM 2089 N N . LEU A 1 268 ? -14.941 2.461 6.481 1.00 98.69 268 LEU A N 1
ATOM 2090 C CA . LEU A 1 268 ? -13.646 2.169 7.094 1.00 98.69 268 LEU A CA 1
ATOM 2091 C C . LEU A 1 268 ? -13.690 0.799 7.781 1.00 98.69 268 LEU A C 1
ATOM 2093 O O . LEU A 1 268 ? -14.383 0.617 8.786 1.00 98.69 268 LEU A O 1
ATOM 2097 N N . LEU A 1 269 ? -12.900 -0.156 7.297 1.00 98.88 269 LEU A N 1
ATOM 2098 C CA . LEU A 1 269 ? -12.569 -1.367 8.044 1.00 98.88 269 LEU A CA 1
ATOM 2099 C C . LEU A 1 269 ? -11.451 -1.047 9.031 1.00 98.88 269 LEU A C 1
ATOM 2101 O O . LEU A 1 269 ? -10.370 -0.649 8.608 1.00 98.88 269 LEU A O 1
ATOM 2105 N N . VAL A 1 270 ? -11.676 -1.240 10.330 1.00 98.75 270 VAL A N 1
ATOM 2106 C CA . VAL A 1 270 ? -10.697 -0.892 11.370 1.00 98.75 270 VAL A CA 1
ATOM 2107 C C . VAL A 1 270 ? -10.513 -2.039 12.360 1.00 98.75 270 VAL A C 1
ATOM 2109 O O . VAL A 1 270 ? -11.481 -2.606 12.879 1.00 98.75 270 VAL A O 1
ATOM 2112 N N . GLY A 1 271 ? -9.250 -2.349 12.655 1.00 98.25 271 GLY A N 1
ATOM 2113 C CA . GLY A 1 271 ? -8.844 -3.330 13.651 1.00 98.25 271 GLY A CA 1
ATOM 2114 C C . GLY A 1 271 ? -9.480 -3.083 15.025 1.00 98.25 271 GLY A C 1
ATOM 2115 O O . GLY A 1 271 ? -9.694 -1.952 15.464 1.00 98.25 271 GLY A O 1
ATOM 2116 N N . GLU A 1 272 ? -9.802 -4.153 15.736 1.00 98.12 272 GLU A N 1
ATOM 2117 C CA . GLU A 1 272 ? -10.369 -4.108 17.078 1.00 98.12 272 GLU A CA 1
ATOM 2118 C C . GLU A 1 272 ? -9.535 -4.964 18.027 1.00 98.12 272 GLU A C 1
ATOM 2120 O O . GLU A 1 272 ? -9.456 -6.189 17.906 1.00 98.12 272 GLU A O 1
ATOM 2125 N N . PHE A 1 273 ? -8.900 -4.293 18.985 1.00 98.00 273 PHE A N 1
ATOM 2126 C CA . PHE A 1 273 ? -8.258 -4.935 20.123 1.00 98.00 273 PHE A CA 1
ATOM 2127 C C . PHE A 1 273 ? -9.271 -5.128 21.258 1.00 98.00 273 PHE A C 1
ATOM 2129 O O . PHE A 1 273 ? -10.232 -4.363 21.369 1.00 98.00 273 PHE A O 1
ATOM 2136 N N . PRO A 1 274 ? -9.032 -6.077 22.180 1.00 97.44 274 PRO A N 1
ATOM 2137 C CA . PRO A 1 274 ? -9.746 -6.086 23.448 1.00 97.44 274 PRO A CA 1
ATOM 2138 C C . PRO A 1 274 ? -9.621 -4.736 24.173 1.00 97.44 274 PRO A C 1
ATOM 2140 O O . PRO A 1 274 ? -8.580 -4.076 24.121 1.00 97.44 274 PRO A O 1
ATOM 2143 N N . VAL A 1 275 ? -10.675 -4.340 24.891 1.00 97.44 275 VAL A N 1
ATOM 2144 C CA . VAL A 1 275 ? -10.743 -3.041 25.581 1.00 97.44 275 VAL A CA 1
ATOM 2145 C C . VAL A 1 275 ? -9.517 -2.817 26.472 1.00 97.44 275 VAL A C 1
ATOM 2147 O O . VAL A 1 275 ? -9.233 -3.610 27.369 1.00 97.44 275 VAL A O 1
ATOM 2150 N N . GLY A 1 276 ? -8.814 -1.703 26.246 1.00 96.81 276 GLY A N 1
ATOM 2151 C CA . GLY A 1 276 ? -7.656 -1.298 27.048 1.00 96.81 276 GLY A CA 1
ATOM 2152 C C . GLY A 1 276 ? -6.347 -2.029 26.728 1.00 96.81 276 GLY A C 1
ATOM 2153 O O . GLY A 1 276 ? -5.369 -1.830 27.445 1.00 96.81 276 GLY A O 1
ATOM 2154 N N . VAL A 1 277 ? -6.314 -2.876 25.696 1.00 97.94 277 VAL A N 1
ATOM 2155 C CA . VAL A 1 277 ? -5.145 -3.690 25.337 1.00 97.94 277 VAL A CA 1
ATOM 2156 C C . VAL A 1 277 ? -4.416 -3.103 24.131 1.00 97.94 277 VAL A C 1
ATOM 2158 O O . VAL A 1 277 ? -5.050 -2.687 23.164 1.00 97.94 277 VAL A O 1
ATOM 2161 N N . SER A 1 278 ? -3.078 -3.154 24.165 1.00 97.75 278 SER A N 1
ATOM 2162 C CA . SER A 1 278 ? -2.208 -2.774 23.045 1.00 97.75 278 SER A CA 1
ATOM 2163 C C . SER A 1 278 ? -2.518 -1.358 22.534 1.00 97.75 278 SER A C 1
ATOM 2165 O O . SER A 1 278 ? -2.701 -0.449 23.343 1.00 97.75 278 SER A O 1
ATOM 2167 N N . ASP A 1 279 ? -2.594 -1.172 21.218 1.00 98.00 279 ASP A N 1
ATOM 2168 C CA . ASP A 1 279 ? -2.923 0.102 20.576 1.00 98.00 279 ASP A CA 1
ATOM 2169 C C . ASP A 1 279 ? -4.413 0.459 20.624 1.00 98.00 279 ASP A C 1
ATOM 2171 O O . ASP A 1 279 ? -4.783 1.564 20.227 1.00 98.00 279 ASP A O 1
ATOM 2175 N N . GLY A 1 280 ? -5.273 -0.428 21.144 1.00 98.19 280 GLY A N 1
ATOM 2176 C CA . GLY A 1 280 ? -6.722 -0.232 21.216 1.00 98.19 280 GLY A CA 1
ATOM 2177 C C . GLY A 1 280 ? -7.135 1.161 21.709 1.00 98.19 280 GLY A C 1
ATOM 2178 O O . GLY A 1 280 ? -7.877 1.839 21.006 1.00 98.19 280 GLY A O 1
ATOM 2179 N N . PRO A 1 281 ? -6.631 1.656 22.857 1.00 98.50 281 PRO A N 1
ATOM 2180 C CA . PRO A 1 281 ? -6.980 2.987 23.351 1.00 98.50 281 PRO A CA 1
ATOM 2181 C C . PRO A 1 281 ? -6.667 4.138 22.385 1.00 98.50 281 PRO A C 1
ATOM 2183 O O . PRO A 1 281 ? -7.478 5.056 22.282 1.00 98.50 281 PRO A O 1
ATOM 2186 N N . GLN A 1 282 ? -5.519 4.109 21.698 1.00 98.62 282 GLN A N 1
ATOM 2187 C C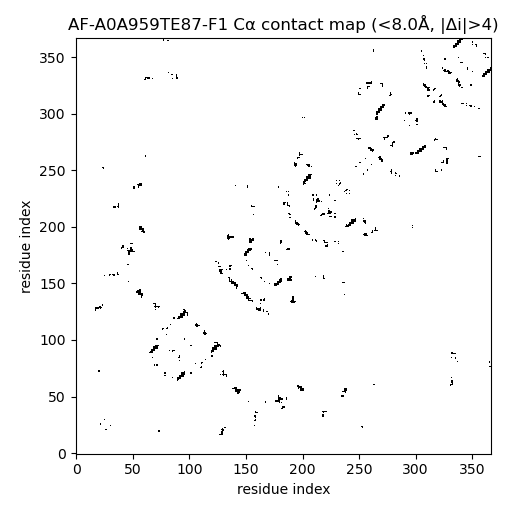A . GLN A 1 282 ? -5.156 5.152 20.731 1.00 98.62 282 GLN A CA 1
ATOM 2188 C C . GLN A 1 282 ? -5.974 5.009 19.444 1.00 98.62 282 GLN A C 1
ATOM 2190 O O . GLN A 1 282 ? -6.437 6.005 18.894 1.00 98.62 282 GLN A O 1
ATOM 2195 N N . LEU A 1 283 ? -6.220 3.775 19.000 1.00 98.38 283 LEU A N 1
ATOM 2196 C CA . LEU A 1 283 ? -7.035 3.504 17.821 1.00 98.38 283 LEU A CA 1
ATOM 2197 C C . LEU A 1 283 ? -8.479 4.001 18.001 1.00 98.38 283 LEU A C 1
ATOM 2199 O O . LEU A 1 283 ? -9.007 4.670 17.117 1.00 98.38 283 LEU A O 1
ATOM 2203 N N . GLU A 1 284 ? -9.094 3.785 19.169 1.00 98.50 284 GLU A N 1
ATOM 2204 C CA . GLU A 1 284 ? -10.424 4.339 19.471 1.00 98.50 284 GLU A CA 1
ATOM 2205 C C . GLU A 1 284 ? -10.435 5.876 19.502 1.00 98.50 284 GLU A C 1
ATOM 2207 O O . GLU A 1 284 ? -11.421 6.495 19.100 1.00 98.50 284 GLU A O 1
ATOM 2212 N N . GLN A 1 285 ? -9.350 6.515 19.954 1.00 98.62 285 GLN A N 1
ATOM 2213 C CA . GLN A 1 285 ? -9.224 7.977 19.900 1.00 98.62 285 GLN A CA 1
ATOM 2214 C C . GLN A 1 285 ? -9.129 8.476 18.456 1.00 98.62 285 GLN A C 1
ATOM 2216 O O . GLN A 1 285 ? -9.798 9.450 18.111 1.00 98.62 285 GLN A O 1
ATOM 2221 N N . ASN A 1 286 ? -8.366 7.789 17.602 1.00 98.62 286 ASN A N 1
ATOM 2222 C CA . ASN A 1 286 ? -8.281 8.104 16.176 1.00 98.62 286 ASN A CA 1
ATOM 2223 C C . ASN A 1 286 ? -9.654 7.963 15.492 1.00 98.62 286 ASN A C 1
ATOM 2225 O O . ASN A 1 286 ? -10.055 8.844 14.733 1.00 98.62 286 ASN A O 1
ATOM 2229 N N . LEU A 1 287 ? -10.427 6.922 15.822 1.00 98.44 287 LEU A N 1
ATOM 2230 C CA . LEU A 1 287 ? -11.794 6.745 15.316 1.00 98.44 287 LEU A CA 1
ATOM 2231 C C . LEU A 1 287 ? -12.744 7.859 15.769 1.00 98.44 287 LEU A C 1
ATOM 2233 O O . LEU A 1 287 ? -13.510 8.388 14.964 1.00 98.44 287 LEU A O 1
ATOM 2237 N N . GLN A 1 288 ? -12.681 8.259 17.042 1.00 98.44 288 GLN A N 1
ATOM 2238 C CA . GLN A 1 288 ? -13.468 9.384 17.559 1.00 98.44 288 GLN A CA 1
ATOM 2239 C C . GLN A 1 288 ? -13.078 10.703 16.892 1.00 98.44 288 GLN A C 1
ATOM 2241 O O . GLN A 1 288 ? -13.951 11.521 16.591 1.00 98.44 288 GLN A O 1
ATOM 2246 N N . PHE A 1 289 ? -11.783 10.907 16.642 1.00 98.56 289 PHE A N 1
ATOM 2247 C CA . PHE A 1 289 ? -11.281 12.052 15.896 1.00 98.56 289 PHE A CA 1
ATOM 2248 C C . PHE A 1 289 ? -11.856 12.076 14.477 1.00 98.56 289 PHE A C 1
ATOM 2250 O O . PHE A 1 289 ? -12.392 13.111 14.080 1.00 98.56 289 PHE A O 1
ATOM 2257 N N . ILE A 1 290 ? -11.840 10.951 13.754 1.00 98.25 290 ILE A N 1
ATOM 2258 C CA . ILE A 1 290 ? -12.444 10.867 12.419 1.00 98.25 290 ILE A CA 1
ATOM 2259 C C . ILE A 1 290 ? -13.935 11.208 12.481 1.00 98.25 290 ILE A C 1
ATOM 2261 O O . ILE A 1 290 ? -14.373 12.156 11.830 1.00 98.25 290 ILE A O 1
ATOM 2265 N N . ALA A 1 291 ? -14.690 10.505 13.329 1.00 97.62 291 ALA A N 1
ATOM 2266 C CA . ALA A 1 291 ? -16.138 10.663 13.447 1.00 97.62 291 ALA A CA 1
ATOM 2267 C C . ALA A 1 291 ? -16.577 12.081 13.862 1.00 97.62 291 ALA A C 1
ATOM 2269 O O . ALA A 1 291 ? -17.683 12.506 13.538 1.00 97.62 291 ALA A O 1
ATOM 2270 N N . SER A 1 292 ? -15.729 12.817 14.588 1.00 98.06 292 SER A N 1
ATOM 2271 C CA . SER A 1 292 ? -16.046 14.169 15.067 1.00 98.06 292 SER A CA 1
ATOM 2272 C C . SER A 1 292 ? -15.693 15.275 14.073 1.00 98.06 292 SER A C 1
ATOM 2274 O O . SER A 1 292 ? -16.232 16.375 14.184 1.00 98.06 292 SER A O 1
ATOM 2276 N N . ASN A 1 293 ? -14.764 15.022 13.147 1.00 98.06 293 ASN A N 1
ATOM 2277 C CA . ASN A 1 293 ? -14.177 16.068 12.304 1.00 98.06 293 ASN A CA 1
ATOM 2278 C C . ASN A 1 293 ? -14.437 15.870 10.809 1.00 98.06 293 ASN A C 1
ATOM 2280 O O . ASN A 1 293 ? -14.303 16.828 10.046 1.00 98.06 293 ASN A O 1
ATOM 2284 N N . TYR A 1 294 ? -14.811 14.663 10.380 1.00 97.94 294 TYR A N 1
ATOM 2285 C CA . TYR A 1 294 ? -14.909 14.332 8.966 1.00 97.94 294 TYR A CA 1
ATOM 2286 C C . TYR A 1 294 ? -16.155 13.509 8.644 1.00 97.94 294 TYR A C 1
ATOM 2288 O O . TYR A 1 294 ? -16.556 12.615 9.382 1.00 97.94 294 TYR A O 1
ATOM 2296 N N . ASN A 1 295 ? -16.710 13.802 7.472 1.00 97.88 295 ASN A N 1
ATOM 2297 C CA . ASN A 1 295 ? -17.715 12.994 6.792 1.00 97.88 295 ASN A CA 1
ATOM 2298 C C . ASN A 1 295 ? -17.085 12.330 5.558 1.00 97.88 295 ASN A C 1
ATOM 2300 O O . ASN A 1 295 ? -16.073 12.828 5.046 1.00 97.88 295 ASN A O 1
ATOM 2304 N N . SER A 1 296 ? -17.709 11.269 5.055 1.00 97.75 296 SER A N 1
ATOM 2305 C CA . SER A 1 296 ? -17.417 10.650 3.762 1.00 97.75 296 SER A CA 1
ATOM 2306 C C . SER A 1 296 ? -17.548 11.650 2.612 1.00 97.75 296 SER A C 1
ATOM 2308 O O . SER A 1 296 ? -17.996 12.793 2.789 1.00 97.75 296 SER A O 1
ATOM 2310 N N . THR A 1 297 ? -17.161 11.230 1.408 1.00 95.81 297 THR A N 1
ATOM 2311 C CA . THR A 1 297 ? -17.347 12.048 0.199 1.00 95.81 297 THR A CA 1
ATOM 2312 C C . THR A 1 297 ? -18.825 12.381 -0.070 1.00 95.81 297 THR A C 1
ATOM 2314 O O . THR A 1 297 ? -19.148 13.426 -0.635 1.00 95.81 297 THR A O 1
ATOM 2317 N N . TYR A 1 298 ? -19.754 11.566 0.443 1.00 97.50 298 TYR A N 1
ATOM 2318 C CA . TYR A 1 298 ? -21.199 11.790 0.335 1.00 97.50 298 TYR A CA 1
ATOM 2319 C C . TYR A 1 298 ? -21.764 12.738 1.403 1.00 97.50 298 TYR A C 1
ATOM 2321 O O . TYR A 1 298 ? -22.962 13.030 1.416 1.00 97.50 298 TYR A O 1
ATOM 2329 N N . GLY A 1 299 ? -20.919 13.257 2.298 1.00 97.31 299 GLY A N 1
ATOM 2330 C CA . GLY A 1 299 ? -21.328 14.177 3.358 1.00 97.31 299 GLY A CA 1
ATOM 2331 C C . GLY A 1 299 ? -22.017 13.500 4.550 1.00 97.31 299 GLY A C 1
ATOM 2332 O O . GLY A 1 299 ? -22.512 14.207 5.430 1.00 97.31 299 GLY A O 1
ATOM 2333 N N . THR A 1 300 ? -22.022 12.167 4.604 1.00 97.62 300 THR A N 1
ATOM 2334 C CA . THR A 1 300 ? -22.489 11.330 5.721 1.00 97.62 300 THR A CA 1
ATOM 2335 C C . THR A 1 300 ? -21.327 10.964 6.652 1.00 97.62 300 THR A C 1
ATOM 2337 O O . THR A 1 300 ? -20.174 11.004 6.228 1.00 97.62 300 THR A O 1
ATOM 2340 N N . PRO A 1 301 ? -21.564 10.632 7.933 1.00 98.19 301 PRO A N 1
ATOM 2341 C CA . PRO A 1 301 ? -20.518 10.040 8.766 1.00 98.19 301 PRO A CA 1
ATOM 2342 C C . PRO A 1 301 ? -19.983 8.752 8.128 1.00 98.19 301 PRO A C 1
ATOM 2344 O O . PRO A 1 301 ? -20.767 8.003 7.552 1.00 98.19 301 PRO A O 1
ATOM 2347 N N . TYR A 1 302 ? -18.682 8.486 8.266 1.00 98.38 302 TYR A N 1
ATOM 2348 C CA . TYR A 1 302 ? -18.097 7.222 7.811 1.00 98.38 302 TYR A CA 1
ATOM 2349 C C . TYR A 1 302 ? -18.750 6.021 8.507 1.00 98.38 302 TYR A C 1
ATOM 2351 O O . TYR A 1 302 ? -18.937 6.027 9.730 1.00 98.38 302 TYR A O 1
ATOM 2359 N N . GLU A 1 303 ? -19.039 4.975 7.741 1.00 98.25 303 GLU A N 1
ATOM 2360 C CA . GLU A 1 303 ? -19.425 3.677 8.277 1.00 98.25 303 GLU A CA 1
ATOM 2361 C C . GLU A 1 303 ? -18.188 2.960 8.826 1.00 98.25 303 GLU A C 1
ATOM 2363 O O . GLU A 1 303 ? -17.127 2.939 8.204 1.00 98.25 303 GLU A O 1
ATOM 2368 N N . LEU A 1 304 ? -18.302 2.379 10.023 1.00 98.31 304 LEU A N 1
ATOM 2369 C CA . LEU A 1 304 ? -17.196 1.676 10.673 1.00 98.31 304 LEU A CA 1
ATOM 2370 C C . LEU A 1 304 ? -17.472 0.175 10.713 1.00 98.31 304 LEU A C 1
ATOM 2372 O O . LEU A 1 304 ? -18.359 -0.283 11.437 1.00 98.31 304 LEU A O 1
ATOM 2376 N N . VAL A 1 305 ? -16.650 -0.598 10.009 1.00 98.75 305 VAL A N 1
ATOM 2377 C CA . VAL A 1 305 ? -16.609 -2.058 10.108 1.00 98.75 305 VAL A CA 1
ATOM 2378 C C . VAL A 1 305 ? -15.471 -2.443 11.046 1.00 98.75 305 VAL A C 1
ATOM 2380 O O . VAL A 1 305 ? -14.297 -2.240 10.746 1.00 98.75 305 VAL A O 1
ATOM 2383 N N . ARG A 1 306 ? -15.803 -3.010 12.206 1.00 98.56 306 ARG A N 1
ATOM 2384 C CA . ARG A 1 306 ? -14.802 -3.472 13.177 1.00 98.56 306 ARG A CA 1
ATOM 2385 C C . ARG A 1 306 ? -14.388 -4.909 12.882 1.00 98.56 306 ARG A C 1
ATOM 2387 O O . ARG A 1 306 ? -15.247 -5.766 12.678 1.00 98.56 306 ARG A O 1
ATOM 2394 N N . ILE A 1 307 ? -13.082 -5.176 12.870 1.00 98.31 307 ILE A N 1
ATOM 2395 C CA . ILE A 1 307 ? -12.522 -6.508 12.603 1.00 98.31 307 ILE A CA 1
ATOM 2396 C C . ILE A 1 307 ? -11.495 -6.886 13.677 1.00 98.31 307 ILE A C 1
ATOM 2398 O O . ILE A 1 307 ? -10.629 -6.075 13.989 1.00 98.31 307 ILE A O 1
ATOM 2402 N N . PRO A 1 308 ? -11.553 -8.088 14.280 1.00 97.25 308 PRO A N 1
ATOM 2403 C CA . PRO A 1 308 ? -10.679 -8.416 15.401 1.00 97.25 308 PRO A CA 1
ATOM 2404 C C . PRO A 1 308 ? -9.206 -8.423 14.988 1.00 97.25 308 PRO A C 1
ATOM 2406 O O . PRO A 1 308 ? -8.846 -9.016 13.975 1.00 97.25 308 PRO A O 1
ATOM 2409 N N . MET A 1 309 ? -8.347 -7.833 15.816 1.00 97.25 309 MET A N 1
ATOM 2410 C CA . MET A 1 309 ? -6.898 -8.002 15.714 1.00 97.25 309 MET A CA 1
ATOM 2411 C C . MET A 1 309 ? -6.521 -9.378 16.284 1.00 97.25 309 MET A C 1
ATOM 2413 O O . MET A 1 309 ? -6.839 -9.652 17.444 1.00 97.25 309 MET A O 1
ATOM 2417 N N . PRO A 1 310 ? -5.867 -10.277 15.529 1.00 96.69 310 PRO A N 1
ATOM 2418 C CA . PRO A 1 310 ? -5.499 -11.589 16.053 1.00 96.69 310 PRO A CA 1
ATOM 2419 C C . PRO A 1 310 ? -4.345 -11.498 17.061 1.00 96.69 310 PRO A C 1
ATOM 2421 O O . PRO A 1 310 ? -3.312 -10.897 16.763 1.00 96.69 310 PRO A O 1
ATOM 2424 N N . PRO A 1 311 ? -4.428 -12.152 18.230 1.00 95.88 311 PRO A N 1
ATOM 2425 C CA . PRO A 1 311 ? -3.281 -12.270 19.111 1.00 95.88 311 PRO A CA 1
ATOM 2426 C C . PRO A 1 311 ? -2.215 -13.220 18.543 1.00 95.88 311 PRO A C 1
ATOM 2428 O O . PRO A 1 311 ? -2.437 -14.070 17.668 1.00 95.88 311 PRO A O 1
ATOM 2431 N N . SER A 1 312 ? -1.030 -13.148 19.140 1.00 94.25 312 SER A N 1
ATOM 2432 C CA . SER A 1 312 ? -0.000 -14.180 18.999 1.00 94.25 312 SER A CA 1
ATOM 2433 C C . SER A 1 312 ? -0.487 -15.535 19.527 1.00 94.25 312 SER A C 1
ATOM 2435 O O . SER A 1 312 ? -1.471 -15.619 20.261 1.00 94.25 312 SER A O 1
ATOM 2437 N N . THR A 1 313 ? 0.229 -16.620 19.218 1.00 88.94 313 THR A N 1
ATOM 2438 C CA . THR A 1 313 ? -0.130 -17.982 19.670 1.00 88.94 313 THR A CA 1
ATOM 2439 C C . THR A 1 313 ? -0.322 -18.085 21.190 1.00 88.94 313 THR A C 1
ATOM 2441 O O . THR A 1 313 ? -1.192 -18.815 21.651 1.00 88.94 313 THR A O 1
ATOM 2444 N N . GLY A 1 314 ? 0.435 -17.308 21.976 1.00 90.31 314 GLY A N 1
ATOM 2445 C CA . GLY A 1 314 ? 0.305 -17.234 23.437 1.00 90.31 314 GLY A CA 1
ATOM 2446 C C . GLY A 1 314 ? -0.784 -16.288 23.967 1.00 90.31 314 GLY A C 1
ATOM 2447 O O . GLY A 1 314 ? -0.810 -16.036 25.166 1.00 90.31 314 GLY A O 1
ATOM 2448 N N . GLY A 1 315 ? -1.635 -15.717 23.107 1.00 93.38 315 GLY A N 1
ATOM 2449 C CA . GLY A 1 315 ? -2.678 -14.755 23.494 1.00 93.38 315 GLY A CA 1
ATOM 2450 C C . GLY A 1 315 ? -2.190 -13.313 23.691 1.00 93.38 315 GLY A C 1
ATOM 2451 O O . GLY A 1 315 ? -2.985 -12.439 24.024 1.00 93.38 315 GLY A O 1
ATOM 2452 N N . ALA A 1 316 ? -0.894 -13.055 23.493 1.00 95.81 316 ALA A N 1
ATOM 2453 C CA . ALA A 1 316 ? -0.303 -11.728 23.638 1.00 95.81 316 ALA A CA 1
ATOM 2454 C C . ALA A 1 316 ? -0.555 -10.838 22.412 1.00 95.81 316 ALA A C 1
ATOM 2456 O O . ALA A 1 316 ? -0.563 -11.316 21.274 1.00 95.81 316 ALA A O 1
ATOM 2457 N N . TYR A 1 317 ? -0.668 -9.539 22.670 1.00 97.06 317 TYR A N 1
ATOM 2458 C CA . TYR A 1 317 ? -0.724 -8.464 21.679 1.00 97.06 317 TYR A CA 1
ATOM 2459 C C . TYR A 1 317 ? 0.547 -7.605 21.778 1.00 97.06 317 TYR A C 1
ATOM 2461 O O . TYR A 1 317 ? 1.263 -7.704 22.783 1.00 97.06 317 TYR A O 1
ATOM 2469 N N . PRO A 1 318 ? 0.853 -6.763 20.777 1.00 96.56 318 PRO A N 1
ATOM 2470 C CA . PRO A 1 318 ? 1.929 -5.782 20.874 1.00 96.56 318 PRO A CA 1
ATOM 2471 C C . PRO A 1 318 ? 1.830 -4.930 22.158 1.00 96.56 318 PRO A C 1
ATOM 2473 O O . PRO A 1 318 ? 0.720 -4.612 22.591 1.00 96.56 318 PRO A O 1
ATOM 2476 N N . PRO A 1 319 ? 2.960 -4.569 22.791 1.00 95.88 319 PRO A N 1
ATOM 2477 C CA . PRO A 1 319 ? 4.332 -4.825 22.347 1.00 95.88 319 PRO A CA 1
ATOM 2478 C C . PRO A 1 319 ? 4.888 -6.193 22.792 1.00 95.88 319 PRO A C 1
ATOM 2480 O O . PRO A 1 319 ? 6.057 -6.483 22.556 1.00 95.88 319 PRO A O 1
ATOM 2483 N N . GLN A 1 320 ? 4.097 -7.047 23.452 1.00 95.38 320 GLN A N 1
ATOM 2484 C CA . GLN A 1 320 ? 4.539 -8.374 23.916 1.00 95.38 320 GLN A CA 1
ATOM 2485 C C . GLN A 1 320 ? 4.251 -9.509 22.917 1.00 95.38 320 GLN A C 1
ATOM 2487 O O . GLN A 1 320 ? 4.548 -10.670 23.201 1.00 95.38 320 GLN A O 1
ATOM 2492 N N . GLY A 1 321 ? 3.670 -9.195 21.761 1.00 94.50 321 GLY A N 1
ATOM 2493 C CA . GLY A 1 321 ? 3.319 -10.142 20.709 1.00 94.50 321 GLY A CA 1
ATOM 2494 C C . GLY A 1 321 ? 3.470 -9.539 19.314 1.00 94.50 321 GLY A C 1
ATOM 2495 O O . GLY A 1 321 ? 3.788 -8.363 19.162 1.00 94.50 321 GLY A O 1
ATOM 2496 N N . TYR A 1 322 ? 3.234 -10.366 18.299 1.00 93.31 322 TYR A N 1
ATOM 2497 C CA . TYR A 1 322 ? 3.207 -9.971 16.895 1.00 93.31 322 TYR A CA 1
ATOM 2498 C C . TYR A 1 322 ? 2.034 -9.046 16.578 1.00 93.31 322 TYR A C 1
ATOM 2500 O O . TYR A 1 322 ? 0.933 -9.221 17.102 1.00 93.31 322 TYR A O 1
ATOM 2508 N N . TYR A 1 323 ? 2.279 -8.115 15.659 1.00 94.75 323 TYR A N 1
ATOM 2509 C CA . TYR A 1 323 ? 1.261 -7.257 15.067 1.00 94.75 323 TYR A CA 1
ATOM 2510 C C . TYR A 1 323 ? 0.583 -8.006 13.915 1.00 94.75 323 TYR A C 1
ATOM 2512 O O . TYR A 1 323 ? 1.122 -8.086 12.816 1.00 94.75 323 TYR A O 1
ATOM 2520 N N . ARG A 1 324 ? -0.565 -8.632 14.183 1.00 95.94 324 ARG A N 1
ATOM 2521 C CA . ARG A 1 324 ? -1.368 -9.341 13.175 1.00 95.94 324 ARG A CA 1
ATOM 2522 C C . ARG A 1 324 ? -2.637 -8.557 12.907 1.00 95.94 324 ARG A C 1
ATOM 2524 O O . ARG A 1 324 ? -3.212 -7.996 13.837 1.00 95.94 324 ARG A O 1
ATOM 2531 N N . THR A 1 325 ? -3.080 -8.545 11.658 1.00 97.44 325 THR A N 1
ATOM 2532 C CA . THR A 1 325 ? -4.203 -7.712 11.234 1.00 97.44 325 THR A CA 1
ATOM 2533 C C . THR A 1 325 ? -4.846 -8.259 9.970 1.00 97.44 325 THR A C 1
ATOM 2535 O O . THR A 1 325 ? -4.162 -8.694 9.054 1.00 97.44 325 THR A O 1
ATOM 2538 N N . TYR A 1 326 ? -6.171 -8.208 9.895 1.00 98.44 326 TYR A N 1
ATOM 2539 C CA . TYR A 1 326 ? -6.898 -8.498 8.656 1.00 98.44 326 TYR A CA 1
ATOM 2540 C C . TYR A 1 326 ? -7.053 -7.256 7.762 1.00 98.44 326 TYR A C 1
ATOM 2542 O O . TYR A 1 326 ? -7.514 -7.376 6.627 1.00 98.44 326 TYR A O 1
ATOM 2550 N N . ALA A 1 327 ? -6.689 -6.067 8.264 1.00 97.94 327 ALA A N 1
ATOM 2551 C CA . ALA A 1 327 ? -6.758 -4.815 7.509 1.00 97.94 327 ALA A CA 1
ATOM 2552 C C . ALA A 1 327 ? -5.699 -4.745 6.397 1.00 97.94 327 ALA A C 1
ATOM 2554 O O . ALA A 1 327 ? -5.941 -4.108 5.377 1.00 97.94 327 ALA A O 1
ATOM 2555 N N . ASN A 1 328 ? -4.589 -5.481 6.537 1.00 98.06 328 ASN A N 1
ATOM 2556 C CA . ASN A 1 328 ? -3.534 -5.593 5.526 1.00 98.06 328 ASN A CA 1
ATOM 2557 C C . ASN A 1 328 ? -3.935 -6.553 4.386 1.00 98.06 328 ASN A C 1
ATOM 2559 O O . ASN A 1 328 ? -3.205 -7.468 4.016 1.00 98.06 328 ASN A O 1
ATOM 2563 N N . ASN A 1 329 ? -5.163 -6.392 3.891 1.00 98.19 329 ASN A N 1
ATOM 2564 C CA . ASN A 1 329 ? -5.696 -7.096 2.732 1.00 98.19 329 ASN A CA 1
ATOM 2565 C C . ASN A 1 329 ? -5.419 -6.306 1.442 1.00 98.19 329 ASN A C 1
ATOM 2567 O O . ASN A 1 329 ? -5.037 -5.135 1.488 1.00 98.19 329 ASN A O 1
ATOM 2571 N N . LEU A 1 330 ? -5.591 -6.963 0.297 1.00 98.44 330 LEU A N 1
ATOM 2572 C CA . LEU A 1 330 ? -5.296 -6.425 -1.031 1.00 98.44 330 LEU A CA 1
ATOM 2573 C C . LEU A 1 330 ? -6.498 -6.610 -1.958 1.00 98.44 330 LEU A C 1
ATOM 2575 O O . LEU A 1 330 ? -6.947 -7.745 -2.140 1.00 98.44 330 LEU A O 1
ATOM 2579 N N . PHE A 1 331 ? -6.970 -5.520 -2.562 1.00 98.62 331 PHE A N 1
ATOM 2580 C CA . PHE A 1 331 ? -7.951 -5.563 -3.647 1.00 98.62 331 PHE A CA 1
ATOM 2581 C C . PHE A 1 331 ? -7.259 -5.844 -4.984 1.00 98.62 331 PHE A C 1
ATOM 2583 O O . PHE A 1 331 ? -6.223 -5.262 -5.300 1.00 98.62 331 PHE A O 1
ATOM 2590 N N . ILE A 1 332 ? -7.829 -6.763 -5.764 1.00 98.38 332 ILE A N 1
ATOM 2591 C CA . ILE A 1 332 ? -7.415 -7.079 -7.132 1.00 98.38 332 ILE A CA 1
ATOM 2592 C C . ILE A 1 332 ? -8.685 -7.356 -7.937 1.00 98.38 332 ILE A C 1
ATOM 2594 O O . ILE A 1 332 ? -9.169 -8.489 -7.961 1.00 98.38 332 ILE A O 1
ATOM 2598 N N . ASN A 1 333 ? -9.239 -6.324 -8.573 1.00 98.25 333 ASN A N 1
ATOM 2599 C CA . ASN A 1 333 ? -10.490 -6.410 -9.335 1.00 98.25 333 ASN A CA 1
ATOM 2600 C C . ASN A 1 333 ? -11.578 -7.161 -8.548 1.00 98.25 333 ASN A C 1
ATOM 2602 O O . ASN A 1 333 ? -11.982 -6.704 -7.488 1.00 98.25 333 ASN A O 1
ATOM 2606 N N . GLY A 1 334 ? -12.043 -8.327 -9.008 1.00 98.19 334 GLY A N 1
ATOM 2607 C CA . GLY A 1 334 ? -13.094 -9.095 -8.339 1.00 98.19 334 GLY A CA 1
ATOM 2608 C C . GLY A 1 334 ? -12.652 -9.877 -7.096 1.00 98.19 334 GLY A C 1
ATOM 2609 O O . GLY A 1 334 ? -13.492 -10.505 -6.448 1.00 98.19 334 GLY A O 1
ATOM 2610 N N . THR A 1 335 ? -11.368 -9.873 -6.734 1.00 98.75 335 THR A N 1
ATOM 2611 C CA . THR A 1 335 ? -10.800 -10.685 -5.648 1.00 98.75 335 THR A CA 1
ATOM 2612 C C . THR A 1 335 ? -10.188 -9.815 -4.549 1.00 98.75 335 THR A C 1
ATOM 2614 O O . THR A 1 335 ? -9.512 -8.829 -4.821 1.00 98.75 335 THR A O 1
ATOM 2617 N N . VAL A 1 336 ? -10.374 -10.220 -3.287 1.00 98.81 336 VAL A N 1
ATOM 2618 C CA . VAL A 1 336 ? -9.681 -9.626 -2.132 1.00 98.81 336 VAL A CA 1
ATOM 2619 C C . VAL A 1 336 ? -8.871 -10.696 -1.416 1.00 98.81 336 VAL A C 1
ATOM 2621 O O . VAL A 1 336 ? -9.419 -11.706 -0.962 1.00 98.81 336 VAL A O 1
ATOM 2624 N N . LEU A 1 337 ? -7.561 -10.475 -1.314 1.00 98.81 337 LEU A N 1
ATOM 2625 C CA . LEU A 1 337 ? -6.630 -11.370 -0.630 1.00 98.81 337 LEU A CA 1
ATOM 2626 C C . LEU A 1 337 ? -6.433 -10.904 0.807 1.00 98.81 337 LEU A C 1
ATOM 2628 O O . LEU A 1 337 ? -6.073 -9.756 1.048 1.00 98.81 337 LEU A O 1
ATOM 2632 N N . VAL A 1 338 ? -6.665 -11.799 1.761 1.00 98.75 338 VAL A N 1
ATOM 2633 C CA . VAL A 1 338 ? -6.685 -11.486 3.192 1.00 98.75 338 VAL A CA 1
ATOM 2634 C C . VAL A 1 338 ? -5.630 -12.327 3.904 1.00 98.75 338 VAL A C 1
ATOM 2636 O O . VAL A 1 338 ? -5.666 -13.555 3.775 1.00 98.75 338 VAL A O 1
ATOM 2639 N N . PRO A 1 339 ? -4.712 -11.726 4.679 1.00 98.19 339 PRO A N 1
ATOM 2640 C CA . PRO A 1 339 ? -3.794 -12.499 5.499 1.00 98.19 339 PRO A CA 1
ATOM 2641 C C . PRO A 1 339 ? -4.576 -13.266 6.569 1.00 98.19 339 PRO A C 1
ATOM 2643 O O . PRO A 1 339 ? -5.495 -12.751 7.201 1.00 98.19 339 PRO A O 1
ATOM 2646 N N . THR A 1 340 ? -4.210 -14.519 6.773 1.00 97.62 340 THR A N 1
ATOM 2647 C CA . THR A 1 340 ? -4.767 -15.407 7.795 1.00 97.62 340 THR A CA 1
ATOM 2648 C C . THR A 1 340 ? -3.634 -15.920 8.661 1.00 97.62 340 THR A C 1
ATOM 2650 O O . THR A 1 340 ? -2.492 -15.975 8.215 1.00 97.62 340 THR A O 1
ATOM 2653 N N . TYR A 1 341 ? -3.937 -16.239 9.916 1.00 94.94 341 TYR A N 1
ATOM 2654 C CA . TYR A 1 341 ? -2.901 -16.518 10.911 1.00 94.94 341 TYR A CA 1
ATOM 2655 C C . TYR A 1 341 ? -3.231 -17.714 11.794 1.00 94.94 341 TYR A C 1
ATOM 2657 O O . TYR A 1 341 ? -2.337 -18.439 12.236 1.00 94.94 341 TYR A O 1
ATOM 2665 N N . ARG A 1 342 ? -4.504 -17.841 12.182 1.00 86.69 342 ARG A N 1
ATOM 2666 C CA . ARG A 1 342 ? -5.012 -18.828 13.136 1.00 86.69 342 ARG A CA 1
ATOM 2667 C C . ARG A 1 342 ? -6.505 -19.026 12.899 1.00 86.69 342 ARG A C 1
ATOM 2669 O O . ARG A 1 342 ? -7.293 -18.114 13.150 1.00 86.69 342 ARG A O 1
ATOM 2676 N N . GLU A 1 343 ? -6.891 -20.253 12.558 1.00 85.06 343 GLU A N 1
ATOM 2677 C CA . GLU A 1 343 ? -8.269 -20.623 12.192 1.00 85.06 343 GLU A CA 1
ATOM 2678 C C . GLU A 1 343 ? -9.337 -20.127 13.191 1.00 85.06 343 GLU A C 1
ATOM 2680 O O . GLU A 1 343 ? -10.430 -19.716 12.786 1.00 85.06 343 GLU A O 1
ATOM 2685 N N . GLU A 1 344 ? -8.996 -20.095 14.490 1.00 88.19 344 GLU A N 1
ATOM 2686 C CA . GLU A 1 344 ? -9.872 -19.626 15.575 1.00 88.19 344 GLU A CA 1
ATOM 2687 C C . GLU A 1 344 ? -10.316 -18.156 15.429 1.00 88.19 344 GLU A C 1
ATOM 2689 O O . GLU A 1 344 ? -11.435 -17.823 15.820 1.00 88.19 344 GLU A O 1
ATOM 2694 N N . TYR A 1 345 ? -9.486 -17.293 14.830 1.00 91.31 345 TYR A N 1
ATOM 2695 C CA . TYR A 1 345 ? -9.822 -15.894 14.532 1.00 91.31 345 TYR A CA 1
ATOM 2696 C C . TYR A 1 345 ? -10.171 -15.693 13.054 1.00 91.31 345 TYR A C 1
ATOM 2698 O O . TYR A 1 345 ? -11.075 -14.911 12.741 1.00 91.31 345 TYR A O 1
ATOM 2706 N N . ASP A 1 346 ? -9.526 -16.442 12.153 1.00 96.56 346 ASP A N 1
ATOM 2707 C CA . ASP A 1 346 ? -9.648 -16.251 10.702 1.00 96.56 346 ASP A CA 1
ATOM 2708 C C . ASP A 1 346 ? -11.081 -16.462 10.218 1.00 96.56 346 ASP A C 1
ATOM 2710 O O . ASP A 1 346 ? -11.563 -15.727 9.358 1.00 96.56 346 ASP A O 1
ATOM 2714 N N . THR A 1 347 ? -11.808 -17.406 10.824 1.00 95.50 347 THR A N 1
ATOM 2715 C CA . THR A 1 347 ? -13.223 -17.644 10.501 1.00 95.50 347 THR A CA 1
ATOM 2716 C C . THR A 1 347 ? -14.069 -16.384 10.706 1.00 95.50 347 THR A C 1
ATOM 2718 O O . THR A 1 347 ? -14.954 -16.089 9.902 1.00 95.50 347 THR A O 1
ATOM 2721 N N . THR A 1 348 ? -13.789 -15.615 11.762 1.00 96.94 348 THR A N 1
ATOM 2722 C CA . THR A 1 348 ? -14.516 -14.375 12.060 1.00 96.94 348 THR A CA 1
ATOM 2723 C C . THR A 1 348 ? -14.076 -13.245 11.136 1.00 96.94 348 THR A C 1
ATOM 2725 O O . THR A 1 348 ? -14.941 -12.594 10.553 1.00 96.94 348 THR A O 1
ATOM 2728 N N . GLY A 1 349 ? -12.765 -13.045 10.959 1.00 97.75 349 GLY A N 1
ATOM 2729 C CA . GLY A 1 349 ? -12.228 -11.996 10.083 1.00 97.75 349 GLY A CA 1
ATOM 2730 C C . GLY A 1 349 ? -12.696 -12.148 8.633 1.00 97.75 349 GLY A C 1
ATOM 2731 O O . GLY A 1 349 ? -13.238 -11.211 8.050 1.00 97.75 349 GLY A O 1
ATOM 2732 N N . LEU A 1 350 ? -12.601 -13.361 8.078 1.00 98.38 350 LEU A N 1
ATOM 2733 C CA . LEU A 1 350 ? -13.060 -13.656 6.718 1.00 98.38 350 LEU A CA 1
ATOM 2734 C C . LEU A 1 350 ? -14.577 -13.515 6.565 1.00 98.38 350 LEU A C 1
ATOM 2736 O O . LEU A 1 350 ? -15.042 -13.103 5.506 1.00 98.38 350 LEU A O 1
ATOM 2740 N N . ARG A 1 351 ? -15.367 -13.870 7.587 1.00 98.25 351 ARG A N 1
ATOM 2741 C CA . ARG A 1 351 ? -16.825 -13.687 7.542 1.00 98.25 351 ARG A CA 1
ATOM 2742 C C . ARG A 1 351 ? -17.190 -12.204 7.478 1.00 98.25 351 ARG A C 1
ATOM 2744 O O . ARG A 1 351 ? -17.990 -11.847 6.624 1.00 98.25 351 ARG A O 1
ATOM 2751 N N . ILE A 1 352 ? -16.586 -11.369 8.329 1.00 98.62 352 ILE A N 1
ATOM 2752 C CA . ILE A 1 352 ? -16.817 -9.915 8.337 1.00 98.62 352 ILE A CA 1
ATOM 2753 C C . ILE A 1 352 ? -16.497 -9.327 6.962 1.00 98.62 352 ILE A C 1
ATOM 2755 O O . ILE A 1 352 ? -17.351 -8.690 6.362 1.00 98.62 352 ILE A O 1
ATOM 2759 N N . LEU A 1 353 ? -15.320 -9.632 6.406 1.00 98.56 353 LEU A N 1
ATOM 2760 C CA . LEU A 1 353 ? -14.934 -9.143 5.079 1.00 98.56 353 LEU A CA 1
ATOM 2761 C C . LEU A 1 353 ? -15.892 -9.600 3.972 1.00 98.56 353 LEU A C 1
ATOM 2763 O O . LEU A 1 353 ? -16.244 -8.805 3.113 1.00 98.56 353 LEU A O 1
ATOM 2767 N N . ARG A 1 354 ? -16.365 -10.852 3.996 1.00 98.56 354 ARG A N 1
ATOM 2768 C CA . ARG A 1 354 ? -17.347 -11.350 3.012 1.00 98.56 354 ARG A CA 1
ATOM 2769 C C . ARG A 1 354 ? -18.710 -10.672 3.124 1.00 98.56 354 ARG A C 1
ATOM 2771 O O . ARG A 1 354 ? -19.382 -10.511 2.113 1.00 98.56 354 ARG A O 1
ATOM 2778 N N . GLU A 1 355 ? -19.135 -10.331 4.337 1.00 98.50 355 GLU A N 1
ATOM 2779 C CA . GLU A 1 355 ? -20.383 -9.599 4.578 1.00 98.50 355 GLU A CA 1
ATOM 2780 C C . GLU A 1 355 ? -20.257 -8.130 4.149 1.00 98.50 355 GLU A C 1
ATOM 2782 O O . GLU A 1 355 ? -21.210 -7.582 3.599 1.00 98.50 355 GLU A O 1
ATOM 2787 N N . SER A 1 356 ? -19.084 -7.521 4.351 1.00 98.50 356 SER A N 1
ATOM 2788 C CA . SER A 1 356 ? -18.797 -6.127 3.991 1.00 98.50 356 SER A CA 1
ATOM 2789 C C . SER A 1 356 ? -18.433 -5.914 2.521 1.00 98.50 356 SER A C 1
ATOM 2791 O O . SER A 1 356 ? -18.537 -4.795 2.042 1.00 98.50 356 SER A O 1
ATOM 2793 N N . LEU A 1 357 ? -18.023 -6.958 1.796 1.00 98.31 357 LEU A N 1
ATOM 2794 C CA . LEU A 1 357 ? -17.599 -6.877 0.392 1.00 98.31 357 LEU A CA 1
ATOM 2795 C C . LEU A 1 357 ? -18.457 -7.780 -0.507 1.00 98.31 357 LEU A C 1
ATOM 2797 O O . LEU A 1 357 ? -17.944 -8.724 -1.124 1.00 98.31 357 LEU A O 1
ATOM 2801 N N . PRO A 1 358 ? -19.780 -7.544 -0.588 1.00 97.50 358 PRO A N 1
ATOM 2802 C CA . PRO A 1 358 ? -20.646 -8.344 -1.439 1.00 97.50 358 PRO A CA 1
ATOM 2803 C C . PRO A 1 358 ? -20.208 -8.236 -2.906 1.00 97.50 358 PRO A C 1
ATOM 2805 O O . PRO A 1 358 ? -20.015 -7.150 -3.438 1.00 97.50 358 PRO A O 1
ATOM 2808 N N . GLY A 1 359 ? -20.076 -9.385 -3.570 1.00 97.00 359 GLY A N 1
ATOM 2809 C CA . GLY A 1 359 ? -19.628 -9.475 -4.964 1.00 97.00 359 GLY A CA 1
ATOM 2810 C C . GLY A 1 359 ? -18.142 -9.800 -5.125 1.00 97.00 359 GLY A C 1
ATOM 2811 O O . GLY A 1 359 ? -17.780 -10.383 -6.143 1.00 97.00 359 GLY A O 1
ATOM 2812 N N . TYR A 1 360 ? -17.315 -9.540 -4.109 1.00 98.56 360 TYR A N 1
ATOM 2813 C CA . TYR A 1 360 ? -15.900 -9.901 -4.136 1.00 98.56 360 TYR A CA 1
ATOM 2814 C C . TYR A 1 360 ? -15.662 -11.362 -3.742 1.00 98.56 360 TYR A C 1
ATOM 2816 O O . TYR A 1 360 ? -16.298 -11.927 -2.844 1.00 98.56 360 TYR A O 1
ATOM 2824 N N . ARG A 1 361 ? -14.659 -11.974 -4.371 1.00 98.62 361 ARG A N 1
ATOM 2825 C CA . ARG A 1 361 ? -14.092 -13.260 -3.969 1.00 98.62 361 ARG A CA 1
ATOM 2826 C C . ARG A 1 361 ? -13.048 -13.036 -2.873 1.00 98.62 361 ARG A C 1
ATOM 2828 O O . ARG A 1 361 ? -11.894 -12.732 -3.151 1.00 98.62 361 ARG A O 1
ATOM 2835 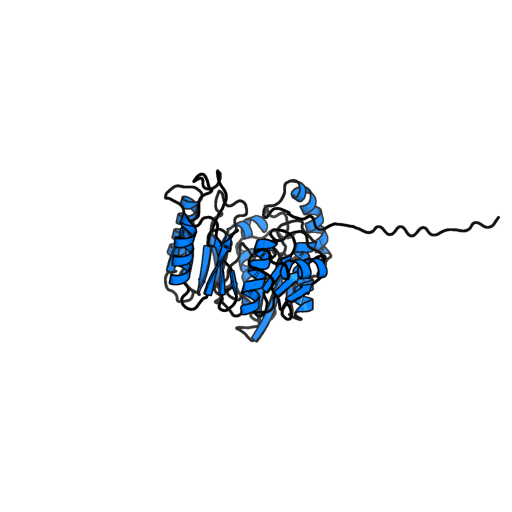N N . VAL A 1 362 ? -13.446 -13.219 -1.614 1.00 98.75 362 VAL A N 1
ATOM 2836 C CA . VAL A 1 362 ? -12.548 -13.063 -0.454 1.00 98.75 362 VAL A CA 1
ATOM 2837 C C . VAL A 1 362 ? -11.779 -14.359 -0.163 1.00 98.75 362 VAL A C 1
ATOM 2839 O O . VAL A 1 362 ? -12.370 -15.361 0.275 1.00 98.75 362 VAL A O 1
ATOM 2842 N N . ILE A 1 363 ? -10.460 -14.326 -0.366 1.00 98.44 363 ILE A N 1
ATOM 2843 C CA . ILE A 1 363 ? -9.539 -15.464 -0.246 1.00 98.44 363 ILE A CA 1
ATOM 2844 C C . ILE A 1 363 ? -8.545 -15.243 0.897 1.00 98.44 363 ILE A C 1
ATOM 2846 O O . ILE A 1 363 ? -7.848 -14.236 0.939 1.00 98.44 363 ILE A O 1
ATOM 2850 N N . GLY A 1 364 ? -8.451 -16.215 1.807 1.00 98.12 364 GLY A N 1
ATOM 2851 C CA . GLY A 1 364 ? -7.435 -16.224 2.859 1.00 98.12 364 GLY A CA 1
ATOM 2852 C C . GLY A 1 364 ? -6.093 -16.771 2.364 1.00 98.12 364 GLY A C 1
ATOM 2853 O O . GLY A 1 364 ? -6.071 -17.773 1.646 1.00 98.12 364 GLY A O 1
ATOM 2854 N N . ILE A 1 365 ? -4.992 -16.141 2.772 1.00 97.75 365 ILE A N 1
ATOM 2855 C CA . ILE A 1 365 ? -3.614 -16.604 2.554 1.00 97.75 365 ILE A CA 1
ATOM 2856 C C . ILE A 1 365 ? -2.932 -16.742 3.916 1.00 97.75 365 ILE A C 1
ATOM 2858 O O . ILE A 1 365 ? -2.951 -15.806 4.708 1.00 97.75 365 ILE A O 1
ATOM 2862 N N . ASP A 1 366 ? -2.377 -17.914 4.219 1.00 95.12 366 ASP A N 1
ATOM 2863 C CA . ASP A 1 366 ? -1.660 -18.174 5.480 1.00 95.12 366 ASP A CA 1
ATOM 2864 C C . ASP A 1 366 ? -0.324 -17.409 5.503 1.00 95.12 366 ASP A C 1
ATOM 2866 O O . ASP A 1 366 ? 0.519 -17.645 4.626 1.00 95.12 366 ASP A O 1
ATOM 2870 N N . CYS A 1 367 ? -0.173 -16.482 6.460 1.00 91.94 367 CYS A N 1
ATOM 2871 C CA . CYS A 1 367 ? 0.896 -15.476 6.520 1.00 91.94 367 CYS A CA 1
ATOM 2872 C C . CYS A 1 367 ? 1.753 -15.536 7.796 1.00 91.94 367 CYS A C 1
ATOM 2874 O O . CYS A 1 367 ? 1.200 -15.514 8.925 1.00 91.94 367 CYS A O 1
#

pLDDT: mean 92.95, std 14.64, range [26.75, 98.88]